Protein AF-A0AAN6PCW6-F1 (afdb_monomer_lite)

Radius of gyration: 28.59 Å; chains: 1; bounding box: 106×55×76 Å

Foldseek 3Di:
DDDDDDDDDDDDDDDDDDDPDDDDDDPPVPCPVVVLVVLLVLLVCLLVPVPPDDPVSVCVLLVADDPVLLQVCCCVQVVHDGLVVLLVCLLPPLLPDDLSSLCSLSSHCLSVLVVVCCVVPVPDDDPPVSSVVSVVVVVVVNVVSVPRPSSVSSNVSNLVVDDPSSNSSNVSSVVNNVVVVVVVVVVVCVVCVPPPPDDD

Sequence (200 aa):
TLNPRHLPSLTTRRRRSVAPSPISPTMTSTTNNNDATDMEALYRRAVADASSLTQAEINLIFDWVSPEEDKYICRTKANGKTRAELIAIAATNPEQLTSVECLLVLRSTAFLIELRREAQNPNQPPDMMELIDGAQHFVRSVLTKRKIPLYSEAYQAIWNAFDDQERLAIIAVQDRLSQIRDEEWAEGNRKYPRRMQQPE

Structure (mmCIF, N/CA/C/O backbone):
data_AF-A0AAN6PCW6-F1
#
_entry.id   AF-A0AAN6PCW6-F1
#
loop_
_atom_site.group_PDB
_atom_site.id
_atom_site.type_symbol
_atom_site.label_atom_id
_atom_site.label_alt_id
_atom_site.label_comp_id
_atom_site.label_asym_id
_atom_site.label_entity_id
_atom_site.label_seq_id
_atom_site.pdbx_PDB_ins_code
_atom_site.Cartn_x
_atom_site.Cartn_y
_atom_site.Cartn_z
_atom_site.occupancy
_atom_site.B_iso_or_equiv
_atom_site.auth_seq_id
_atom_site.auth_comp_id
_atom_site.auth_asym_id
_atom_site.auth_atom_id
_atom_site.pdbx_PDB_model_num
ATOM 1 N N . THR A 1 1 ? 88.746 0.550 54.000 1.00 37.59 1 THR A N 1
ATOM 2 C CA . THR A 1 1 ? 89.119 1.334 52.802 1.00 37.59 1 THR A CA 1
ATOM 3 C C . THR A 1 1 ? 87.891 1.448 51.909 1.00 37.59 1 THR A C 1
ATOM 5 O O . THR A 1 1 ? 87.306 0.413 51.641 1.00 37.59 1 THR A O 1
ATOM 8 N N . LEU A 1 2 ? 87.466 2.695 51.619 1.00 34.75 2 LEU A N 1
ATOM 9 C CA . LEU A 1 2 ? 86.581 3.252 50.550 1.00 34.75 2 LEU A CA 1
ATOM 10 C C . LEU A 1 2 ? 85.783 2.263 49.654 1.00 34.75 2 LEU A C 1
ATOM 12 O O . LEU A 1 2 ? 86.362 1.297 49.191 1.00 34.75 2 LEU A O 1
ATOM 16 N N . ASN A 1 3 ? 84.528 2.452 49.216 1.00 35.91 3 ASN A N 1
ATOM 17 C CA . ASN A 1 3 ? 83.586 3.584 49.134 1.00 35.91 3 ASN A CA 1
ATOM 18 C C . ASN A 1 3 ? 82.159 3.020 48.782 1.00 35.91 3 ASN A C 1
ATOM 20 O O . ASN A 1 3 ? 82.063 1.857 48.391 1.00 35.91 3 ASN A O 1
ATOM 24 N N . PRO A 1 4 ? 81.066 3.810 48.888 1.00 51.16 4 PRO A N 1
ATOM 25 C CA . PRO A 1 4 ? 79.653 3.387 48.881 1.00 51.16 4 PRO A CA 1
ATOM 26 C C . PRO A 1 4 ? 78.861 3.689 47.578 1.00 51.16 4 PRO A C 1
ATOM 28 O O . PRO A 1 4 ? 79.381 4.307 46.657 1.00 51.16 4 PRO A O 1
ATOM 31 N N . ARG A 1 5 ? 77.545 3.383 47.632 1.00 39.34 5 ARG A N 1
ATOM 32 C CA . ARG A 1 5 ? 76.389 3.884 46.832 1.00 39.34 5 ARG A CA 1
ATOM 33 C C . ARG A 1 5 ? 76.139 3.261 45.447 1.00 39.34 5 ARG A C 1
ATOM 35 O O . ARG A 1 5 ? 76.859 3.535 44.502 1.00 39.34 5 ARG A O 1
ATOM 42 N N . HIS A 1 6 ? 75.000 2.579 45.285 1.00 40.28 6 HIS A N 1
ATOM 43 C CA . HIS A 1 6 ? 73.749 3.187 44.787 1.00 40.28 6 HIS A CA 1
ATOM 44 C C . HIS A 1 6 ? 72.629 2.135 44.633 1.00 40.28 6 HIS A C 1
ATOM 46 O O . HIS A 1 6 ? 72.793 1.133 43.947 1.00 40.28 6 HIS A O 1
ATOM 52 N N . LEU A 1 7 ? 71.473 2.401 45.253 1.00 44.00 7 LEU A N 1
ATOM 53 C CA . LEU A 1 7 ? 70.166 1.851 44.859 1.00 44.00 7 LEU A CA 1
ATOM 54 C C . LEU A 1 7 ? 69.663 2.583 43.601 1.00 44.00 7 LEU A C 1
ATOM 56 O O . LEU A 1 7 ? 69.970 3.768 43.430 1.00 44.00 7 LEU A O 1
ATOM 60 N N . PRO A 1 8 ? 68.856 1.909 42.765 1.00 45.00 8 PRO A N 1
ATOM 61 C CA . PRO A 1 8 ? 67.445 2.300 42.641 1.00 45.00 8 PRO A CA 1
ATOM 62 C C . PRO A 1 8 ? 66.509 1.069 42.649 1.00 45.00 8 PRO A C 1
ATOM 64 O O . PRO A 1 8 ? 66.818 0.029 42.083 1.00 45.00 8 PRO A O 1
ATOM 67 N N . SER A 1 9 ? 65.454 1.052 43.464 1.00 38.22 9 SER A N 1
ATOM 68 C CA . SER A 1 9 ? 64.110 1.621 43.225 1.00 38.22 9 SER A CA 1
ATOM 69 C C . SER A 1 9 ? 63.204 0.750 42.343 1.00 38.22 9 SER A C 1
ATOM 71 O O . SER A 1 9 ? 63.372 0.636 41.135 1.00 38.22 9 SER A O 1
ATOM 73 N N . LEU A 1 10 ? 62.206 0.185 43.027 1.00 39.81 10 LEU A N 1
ATOM 74 C CA . LEU A 1 10 ? 60.989 -0.498 42.587 1.00 39.81 10 LEU A CA 1
ATOM 75 C C . LEU A 1 10 ? 60.445 -0.098 41.204 1.00 39.81 10 LEU A C 1
ATOM 77 O O . LEU A 1 10 ? 60.198 1.073 40.922 1.00 39.81 10 LEU A O 1
ATOM 81 N N . THR A 1 11 ? 60.059 -1.099 40.408 1.00 40.66 11 THR A N 1
ATOM 82 C CA . THR A 1 11 ? 58.944 -0.939 39.464 1.00 40.66 11 THR A CA 1
ATOM 83 C C . THR A 1 11 ? 58.090 -2.204 39.420 1.00 40.66 11 THR A C 1
ATOM 85 O O . THR A 1 11 ? 58.421 -3.215 38.805 1.00 40.66 11 THR A O 1
ATOM 88 N N . THR A 1 12 ? 56.954 -2.124 40.106 1.00 45.53 12 THR A N 1
ATOM 89 C CA . THR A 1 12 ? 55.858 -3.092 40.118 1.00 45.53 12 THR A CA 1
ATOM 90 C C . THR A 1 12 ? 55.247 -3.210 38.720 1.00 45.53 12 THR A C 1
ATOM 92 O O . THR A 1 12 ? 54.452 -2.365 38.307 1.00 45.53 12 THR A O 1
ATOM 95 N N . ARG A 1 13 ? 55.577 -4.267 37.966 1.00 41.53 13 ARG A N 1
ATOM 96 C CA . ARG A 1 13 ? 54.923 -4.548 36.678 1.00 41.53 13 ARG A CA 1
ATOM 97 C C . ARG A 1 13 ? 53.647 -5.361 36.893 1.00 41.53 13 ARG A C 1
ATOM 99 O O . ARG A 1 13 ? 53.629 -6.585 36.837 1.00 41.53 13 ARG A O 1
ATOM 106 N N . ARG A 1 14 ? 52.565 -4.618 37.112 1.00 44.22 14 ARG A N 1
ATOM 107 C CA . ARG A 1 14 ? 51.161 -5.046 37.097 1.00 44.22 14 ARG A CA 1
ATOM 108 C C . ARG A 1 14 ? 50.838 -5.706 35.741 1.00 44.22 14 ARG A C 1
ATOM 110 O O . ARG A 1 14 ? 50.589 -5.006 34.761 1.00 44.22 14 ARG A O 1
ATOM 117 N N . ARG A 1 15 ? 50.868 -7.042 35.642 1.00 47.31 15 ARG A N 1
ATOM 118 C CA . ARG A 1 15 ? 50.281 -7.757 34.493 1.00 47.31 15 ARG A CA 1
ATOM 119 C C . ARG A 1 15 ? 48.773 -7.843 34.715 1.00 47.31 15 ARG A C 1
ATOM 121 O O . ARG A 1 15 ? 48.309 -8.470 35.658 1.00 47.31 15 ARG A O 1
ATOM 128 N N . ARG A 1 16 ? 48.047 -7.110 33.869 1.00 45.38 16 ARG A N 1
ATOM 129 C CA . ARG A 1 16 ? 46.587 -7.010 33.827 1.00 45.38 16 ARG A CA 1
ATOM 130 C C . ARG A 1 16 ? 45.985 -8.397 33.614 1.00 45.38 16 ARG A C 1
ATOM 132 O O . ARG A 1 16 ? 46.290 -9.051 32.620 1.00 45.38 16 ARG A O 1
ATOM 139 N N . SER A 1 17 ? 45.121 -8.799 34.536 1.00 43.75 17 SER A N 1
ATOM 140 C CA . SER A 1 17 ? 44.057 -9.756 34.276 1.00 43.75 17 SER A CA 1
ATOM 141 C C . SER A 1 17 ? 43.200 -9.210 33.133 1.00 43.75 17 SER A C 1
ATOM 143 O O . SER A 1 17 ? 42.681 -8.095 33.201 1.00 43.75 17 SER A O 1
ATOM 145 N N . VAL A 1 18 ? 43.112 -9.971 32.048 1.00 44.81 18 VAL A N 1
ATOM 146 C CA . VAL A 1 18 ? 42.167 -9.714 30.963 1.00 44.81 18 VAL A CA 1
ATOM 147 C C . VAL A 1 18 ? 40.806 -10.157 31.486 1.00 44.81 18 VAL A C 1
ATOM 149 O O . VAL A 1 18 ? 40.528 -11.350 31.567 1.00 44.81 18 VAL A O 1
ATOM 152 N N . ALA A 1 19 ? 39.998 -9.199 31.931 1.00 43.00 19 ALA A N 1
ATOM 153 C CA . ALA A 1 19 ? 38.578 -9.435 32.136 1.00 43.00 19 ALA A CA 1
ATOM 154 C C . ALA A 1 19 ? 37.921 -9.617 30.754 1.00 43.00 19 ALA A C 1
ATOM 156 O O . ALA A 1 19 ? 38.250 -8.854 29.840 1.00 43.00 19 ALA A O 1
ATOM 157 N N . PRO A 1 20 ? 37.028 -10.601 30.569 1.00 42.38 20 PRO A N 1
ATOM 158 C CA . PRO A 1 20 ? 36.239 -10.694 29.351 1.00 42.38 20 PRO A CA 1
ATOM 159 C C . PRO A 1 20 ? 35.337 -9.460 29.249 1.00 42.38 20 PRO A C 1
ATOM 161 O O . PRO A 1 20 ? 34.653 -9.093 30.206 1.00 42.38 20 PRO A O 1
ATOM 164 N N . SER A 1 21 ? 35.386 -8.798 28.094 1.00 42.47 21 SER A N 1
ATOM 165 C CA . SER A 1 21 ? 34.524 -7.666 27.764 1.00 42.47 21 SER A CA 1
ATOM 166 C C . SER A 1 21 ? 33.048 -8.037 27.960 1.00 42.47 21 SER A C 1
ATOM 168 O O . SER A 1 21 ? 32.663 -9.166 27.643 1.00 42.47 21 SER A O 1
ATOM 170 N N . PRO A 1 22 ? 32.207 -7.111 28.452 1.00 41.62 22 PRO A N 1
ATOM 171 C CA . PRO A 1 22 ? 30.779 -7.349 28.552 1.00 41.62 22 PRO A CA 1
ATOM 172 C C . PRO A 1 22 ? 30.210 -7.540 27.147 1.00 41.62 22 PRO A C 1
ATOM 174 O O . PRO A 1 22 ? 30.412 -6.712 26.259 1.00 41.62 22 PRO A O 1
ATOM 177 N N . ILE A 1 23 ? 29.516 -8.660 26.965 1.00 44.62 23 ILE A N 1
ATOM 178 C CA . ILE A 1 23 ? 28.677 -8.940 25.806 1.00 44.62 23 ILE A CA 1
ATOM 179 C C . ILE A 1 23 ? 27.699 -7.768 25.693 1.00 44.62 23 ILE A C 1
ATOM 181 O O . ILE A 1 23 ? 26.896 -7.536 26.599 1.00 44.62 23 ILE A O 1
ATOM 185 N N . SER A 1 24 ? 27.816 -6.992 24.616 1.00 36.75 24 SER A N 1
ATOM 186 C CA . SER A 1 24 ? 26.827 -5.979 24.258 1.00 36.75 24 SER A CA 1
ATOM 187 C C . SER A 1 24 ? 25.452 -6.648 24.221 1.00 36.75 24 SER A C 1
ATOM 189 O O . SER A 1 24 ? 25.337 -7.726 23.633 1.00 36.75 24 SER A O 1
ATOM 191 N N . PRO A 1 25 ? 24.416 -6.072 24.850 1.00 39.50 25 PRO A N 1
ATOM 192 C CA . PRO A 1 25 ? 23.101 -6.681 24.831 1.00 39.50 25 PRO A CA 1
ATOM 193 C C . PRO A 1 25 ? 22.611 -6.718 23.386 1.00 39.50 25 PRO A C 1
ATOM 195 O O . PRO A 1 25 ? 22.360 -5.682 22.770 1.00 39.50 25 PRO A O 1
ATOM 198 N N . THR A 1 26 ? 22.488 -7.929 22.849 1.00 36.66 26 THR A N 1
ATOM 199 C CA . THR A 1 26 ? 21.671 -8.217 21.680 1.00 36.66 26 THR A CA 1
ATOM 200 C C . THR A 1 26 ? 20.302 -7.609 21.948 1.00 36.66 26 THR A C 1
ATOM 202 O O . THR A 1 26 ? 19.605 -8.040 22.866 1.00 36.66 26 THR A O 1
ATOM 205 N N . MET A 1 27 ? 19.930 -6.585 21.180 1.00 33.34 27 MET A N 1
ATOM 206 C CA . MET A 1 27 ? 18.569 -6.065 21.151 1.00 33.34 27 MET A CA 1
ATOM 207 C C . MET A 1 27 ? 17.674 -7.140 20.536 1.00 33.34 27 MET A C 1
ATOM 209 O O . MET A 1 27 ? 17.318 -7.102 19.362 1.00 33.34 27 MET A O 1
ATOM 213 N N . THR A 1 28 ? 17.324 -8.146 21.332 1.00 34.19 28 THR A N 1
ATOM 214 C CA . THR A 1 28 ? 16.127 -8.932 21.095 1.00 34.19 28 THR A CA 1
ATOM 215 C C . THR A 1 28 ? 14.978 -7.944 21.199 1.00 34.19 28 THR A C 1
ATOM 217 O O . THR A 1 28 ? 14.616 -7.537 22.305 1.00 34.19 28 THR A O 1
ATOM 220 N N . SER A 1 29 ? 14.464 -7.506 20.045 1.00 39.12 29 SER A N 1
ATOM 221 C CA . SER A 1 29 ? 13.180 -6.817 19.933 1.00 39.12 29 SER A CA 1
ATOM 222 C C . SER A 1 29 ? 12.126 -7.754 20.514 1.00 39.12 29 SER A C 1
ATOM 224 O O . SER A 1 29 ? 11.573 -8.630 19.853 1.00 39.12 29 SER A O 1
ATOM 226 N N . THR A 1 30 ? 11.970 -7.645 21.826 1.00 37.91 30 THR A N 1
ATOM 227 C CA . THR A 1 30 ? 10.906 -8.267 22.584 1.00 37.91 30 THR A CA 1
ATOM 228 C C . THR A 1 30 ? 9.740 -7.358 22.281 1.00 37.91 30 THR A C 1
ATOM 230 O O . THR A 1 30 ? 9.696 -6.241 22.786 1.00 37.91 30 THR A O 1
ATOM 233 N N . THR A 1 31 ? 8.875 -7.765 21.355 1.00 45.44 31 THR A N 1
ATOM 234 C CA . THR A 1 31 ? 7.568 -7.127 21.199 1.00 45.44 31 THR A CA 1
ATOM 235 C C . THR A 1 31 ? 6.939 -7.159 22.586 1.00 45.44 31 THR A C 1
ATOM 237 O O . THR A 1 31 ? 6.657 -8.241 23.104 1.00 45.44 31 THR A O 1
ATOM 240 N N . ASN A 1 32 ? 6.868 -6.009 23.256 1.00 52.91 32 ASN A N 1
ATOM 241 C CA . ASN A 1 32 ? 6.382 -5.964 24.625 1.00 52.91 32 ASN A CA 1
ATOM 242 C C . ASN A 1 32 ? 4.907 -6.374 24.592 1.00 52.91 32 ASN A C 1
ATOM 244 O O . ASN A 1 32 ? 4.177 -5.998 23.679 1.00 52.91 32 ASN A O 1
ATOM 248 N N . ASN A 1 33 ? 4.437 -7.116 25.596 1.00 57.00 33 ASN A N 1
ATOM 249 C CA . ASN A 1 33 ? 3.014 -7.476 25.702 1.00 57.00 33 ASN A CA 1
ATOM 250 C C . ASN A 1 33 ? 2.091 -6.237 25.678 1.00 57.00 33 ASN A C 1
ATOM 252 O O . ASN A 1 33 ? 0.930 -6.334 25.281 1.00 57.00 33 ASN A O 1
ATOM 256 N N . ASN A 1 34 ? 2.625 -5.069 26.046 1.00 60.88 34 ASN A N 1
ATOM 257 C CA . ASN A 1 34 ? 1.945 -3.781 25.942 1.00 60.88 34 ASN A CA 1
ATOM 258 C C . ASN A 1 34 ? 1.680 -3.386 24.479 1.00 60.88 34 ASN A C 1
ATOM 260 O O . ASN A 1 34 ? 0.558 -3.014 24.164 1.00 60.88 34 ASN A O 1
ATOM 264 N N . ASP A 1 35 ? 2.638 -3.586 23.566 1.00 67.25 35 ASP A N 1
ATOM 265 C CA . ASP A 1 35 ? 2.483 -3.241 22.143 1.00 67.25 35 ASP A CA 1
ATOM 266 C C . ASP A 1 35 ? 1.389 -4.091 21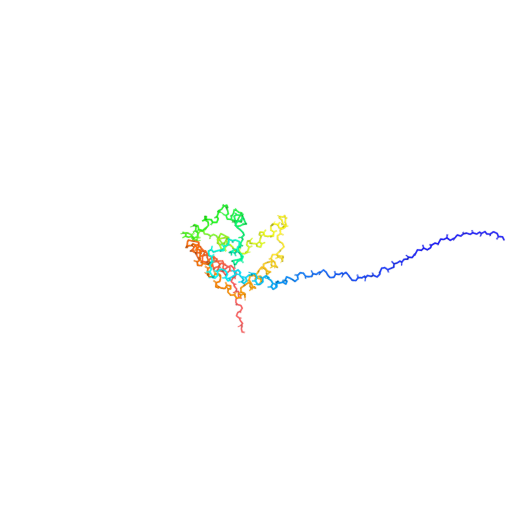.474 1.00 67.25 35 ASP A C 1
ATOM 268 O O . ASP A 1 35 ? 0.632 -3.612 20.631 1.00 67.25 35 ASP A O 1
ATOM 272 N N . ALA A 1 36 ? 1.278 -5.367 21.864 1.00 70.56 36 ALA A N 1
ATOM 273 C CA . ALA A 1 36 ? 0.219 -6.251 21.379 1.00 70.56 36 ALA A CA 1
ATOM 274 C C . ALA A 1 36 ? -1.164 -5.827 21.903 1.00 70.56 36 ALA A C 1
ATOM 276 O O . ALA A 1 36 ? -2.139 -5.861 21.154 1.00 70.56 36 ALA A O 1
ATOM 277 N N . THR A 1 37 ? -1.231 -5.383 23.162 1.00 76.19 37 THR A N 1
ATOM 278 C CA . THR A 1 37 ? -2.469 -4.908 23.800 1.00 76.19 37 THR A CA 1
ATOM 279 C C . THR A 1 37 ? -2.942 -3.586 23.183 1.00 76.19 37 THR A C 1
ATOM 281 O O . THR A 1 37 ? -4.131 -3.428 22.902 1.00 76.19 37 THR A O 1
ATOM 284 N N . ASP A 1 38 ? -2.016 -2.668 22.898 1.00 85.06 38 ASP A N 1
ATOM 285 C CA . ASP A 1 38 ? -2.312 -1.381 22.259 1.00 85.06 38 ASP A CA 1
ATOM 286 C C . ASP A 1 38 ? -2.802 -1.568 20.814 1.00 85.06 38 ASP A C 1
ATOM 288 O O . ASP A 1 38 ? -3.789 -0.953 20.400 1.00 85.06 38 ASP A O 1
ATOM 292 N N . MET A 1 39 ? -2.179 -2.481 20.057 1.00 89.50 39 MET A N 1
ATOM 293 C CA . MET A 1 39 ? -2.641 -2.829 18.710 1.00 89.50 39 MET A CA 1
ATOM 294 C C . MET A 1 39 ? -4.009 -3.520 18.722 1.00 89.50 39 MET A C 1
ATOM 296 O O . MET A 1 39 ? -4.839 -3.234 17.863 1.00 89.50 39 MET A O 1
ATOM 300 N N . GLU A 1 40 ? -4.289 -4.388 19.696 1.00 90.44 40 GLU A N 1
ATOM 301 C CA . GLU A 1 40 ? -5.602 -5.028 19.815 1.00 90.44 40 GLU A CA 1
ATOM 302 C C . GLU A 1 40 ? -6.711 -4.007 20.124 1.00 90.44 40 GLU A C 1
ATOM 304 O O . GLU A 1 40 ? -7.795 -4.064 19.537 1.00 90.44 40 GLU A O 1
ATOM 309 N N . ALA A 1 41 ? -6.441 -3.027 20.992 1.00 92.19 41 ALA A N 1
ATOM 310 C CA . ALA A 1 41 ? -7.369 -1.929 21.257 1.00 92.19 41 ALA A CA 1
ATOM 311 C C . ALA A 1 41 ? -7.635 -1.088 19.998 1.00 92.19 41 ALA A C 1
ATOM 313 O O . ALA A 1 41 ? -8.785 -0.737 19.712 1.00 92.19 41 ALA A O 1
ATOM 314 N N . LEU A 1 42 ? -6.587 -0.813 19.216 1.00 93.62 42 LEU A N 1
ATOM 315 C CA . LEU A 1 42 ? -6.704 -0.133 17.932 1.00 93.62 42 LEU A CA 1
ATOM 316 C C . LEU A 1 42 ? -7.558 -0.938 16.934 1.00 93.62 42 LEU A C 1
ATOM 318 O O . LEU A 1 42 ? -8.460 -0.376 16.313 1.00 93.62 42 LEU A O 1
ATOM 322 N N . TYR A 1 43 ? -7.349 -2.252 16.821 1.00 95.25 43 TYR A N 1
ATOM 323 C CA . TYR A 1 43 ? -8.155 -3.105 15.941 1.00 95.25 43 TYR A CA 1
ATOM 324 C C . TYR A 1 43 ? -9.625 -3.160 16.360 1.00 95.25 43 TYR A C 1
ATOM 326 O O . TYR A 1 43 ? -10.505 -3.058 15.510 1.00 95.25 43 TYR A O 1
ATOM 334 N N . ARG A 1 44 ? -9.923 -3.239 17.662 1.00 95.19 44 ARG A N 1
ATOM 335 C CA . ARG A 1 44 ? -11.313 -3.178 18.151 1.00 95.19 44 ARG A CA 1
ATOM 336 C C . ARG A 1 44 ? -11.995 -1.865 17.772 1.00 95.19 44 ARG A C 1
ATOM 338 O O . ARG A 1 44 ? -13.151 -1.891 17.358 1.00 95.19 44 ARG A O 1
ATOM 345 N N . ARG A 1 45 ? -11.288 -0.733 17.875 1.00 95.69 45 ARG A N 1
ATOM 346 C CA . ARG A 1 45 ? -11.798 0.572 17.418 1.00 95.69 45 ARG A CA 1
ATOM 347 C C . ARG A 1 45 ? -12.052 0.583 15.914 1.00 95.69 45 ARG A C 1
ATOM 349 O O . ARG A 1 45 ? -13.122 1.012 15.506 1.00 95.69 45 ARG A O 1
ATOM 356 N N . ALA A 1 46 ? -11.119 0.059 15.120 1.00 95.25 46 ALA A N 1
ATOM 357 C CA . ALA A 1 46 ? -11.270 -0.048 13.670 1.00 95.25 46 ALA A CA 1
ATOM 358 C C . ALA A 1 46 ? -12.515 -0.854 13.265 1.00 95.25 46 ALA A C 1
ATOM 360 O O . ALA A 1 46 ? -13.248 -0.448 12.370 1.00 95.25 46 ALA A O 1
ATOM 361 N N . VAL A 1 47 ? -12.764 -1.980 13.943 1.00 96.06 47 VAL A N 1
ATOM 362 C CA . 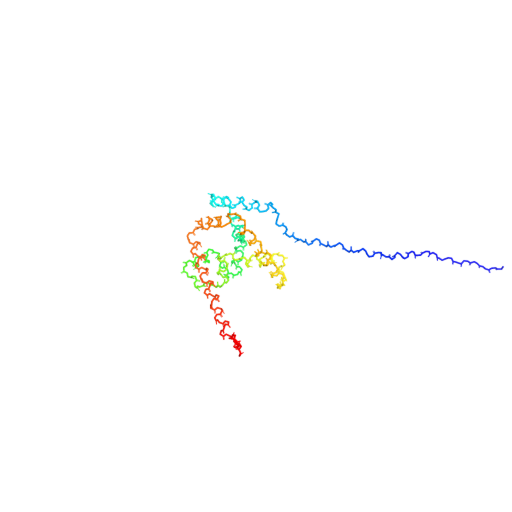VAL A 1 47 ? -13.942 -2.831 13.708 1.00 96.06 47 VAL A CA 1
ATOM 363 C C . VAL A 1 47 ? -15.237 -2.129 14.116 1.00 96.06 47 VAL A C 1
ATOM 365 O O . VAL A 1 47 ? -16.243 -2.264 13.426 1.00 96.06 47 VAL A O 1
ATOM 368 N N . ALA A 1 48 ? -15.227 -1.401 15.235 1.00 95.56 48 ALA A N 1
ATOM 369 C CA . ALA A 1 48 ? -16.408 -0.702 15.727 1.00 95.56 48 ALA A CA 1
ATOM 370 C C . ALA A 1 48 ? -16.781 0.506 14.853 1.00 95.56 48 ALA A C 1
ATOM 372 O O . ALA A 1 48 ? -17.953 0.689 14.535 1.00 95.56 48 ALA A O 1
ATOM 373 N N . ASP A 1 49 ? -15.793 1.321 14.482 1.00 94.50 49 ASP A N 1
ATOM 374 C CA . ASP A 1 49 ? -15.963 2.492 13.627 1.00 94.50 49 ASP A CA 1
ATOM 375 C C . ASP A 1 49 ? -14.623 2.890 12.990 1.00 94.50 49 ASP A C 1
ATOM 377 O O . ASP A 1 49 ? -13.817 3.622 13.575 1.00 94.50 49 ASP A O 1
ATOM 381 N N . ALA A 1 50 ? -14.393 2.435 11.758 1.00 93.06 50 ALA A N 1
ATOM 382 C CA . ALA A 1 50 ? -13.195 2.769 10.992 1.00 93.06 50 ALA A CA 1
ATOM 383 C C . ALA A 1 50 ? -13.066 4.277 10.696 1.00 93.06 50 ALA A C 1
ATOM 385 O O . ALA A 1 50 ? -11.946 4.769 10.568 1.00 93.06 50 ALA A O 1
ATOM 386 N N . SER A 1 51 ? -14.177 5.024 10.630 1.00 91.06 51 SER A N 1
ATOM 387 C CA . SER A 1 51 ? -14.156 6.471 10.360 1.00 91.06 51 SER A CA 1
ATOM 388 C C . SER A 1 51 ? -13.640 7.292 11.546 1.00 91.06 51 SER A C 1
ATOM 390 O O . SER A 1 51 ? -13.197 8.426 11.372 1.00 91.06 51 SER A O 1
ATOM 392 N N . SER A 1 52 ? -13.627 6.697 12.744 1.00 93.00 52 SER A N 1
ATOM 393 C CA . SER A 1 52 ? -13.068 7.305 13.955 1.00 93.00 52 SER A CA 1
ATOM 394 C C . SER A 1 52 ? -11.535 7.302 14.004 1.00 93.00 52 SER A C 1
ATOM 396 O O . SER A 1 52 ? -10.947 7.901 14.910 1.00 93.00 52 SER A O 1
ATOM 398 N N . LEU A 1 53 ? -10.875 6.591 13.085 1.00 93.50 53 LEU A N 1
ATOM 399 C CA . LEU A 1 53 ? -9.424 6.461 13.077 1.00 93.50 53 LEU A CA 1
ATOM 400 C C . LEU A 1 53 ? -8.752 7.664 12.423 1.00 93.50 53 LEU A C 1
ATOM 402 O O . LEU A 1 53 ? -9.179 8.189 11.397 1.00 93.50 53 LEU A O 1
ATOM 406 N N . THR A 1 54 ? -7.619 8.054 12.990 1.00 92.19 54 THR A N 1
ATOM 407 C CA . THR A 1 54 ? -6.706 9.007 12.364 1.00 92.19 54 THR A CA 1
ATOM 408 C C . THR A 1 54 ? -5.927 8.347 11.221 1.00 92.19 54 THR A C 1
ATOM 410 O O . THR A 1 54 ? -5.723 7.132 11.194 1.00 92.19 54 THR A O 1
ATOM 413 N N . GLN A 1 55 ? -5.390 9.151 10.298 1.00 87.69 55 GLN A N 1
ATOM 414 C CA . GLN A 1 55 ? -4.540 8.627 9.221 1.00 87.69 55 GLN A CA 1
ATOM 415 C C . GLN A 1 55 ? -3.300 7.891 9.757 1.00 87.69 55 GLN A C 1
ATOM 417 O O . GLN A 1 55 ? -2.879 6.896 9.173 1.00 87.69 55 GLN A O 1
ATOM 422 N N . ALA A 1 56 ? -2.723 8.352 10.871 1.00 86.56 56 ALA A N 1
ATOM 423 C CA . ALA A 1 56 ? -1.573 7.703 11.498 1.00 86.56 56 ALA A CA 1
ATOM 424 C C . ALA A 1 56 ? -1.923 6.293 12.004 1.00 86.56 56 ALA A C 1
ATOM 426 O O . ALA A 1 56 ? -1.154 5.355 11.806 1.00 86.56 56 ALA A O 1
ATOM 427 N N . GLU A 1 57 ? -3.105 6.127 12.595 1.00 91.25 57 GLU A N 1
ATOM 428 C CA . GLU A 1 57 ? -3.622 4.829 13.033 1.00 91.25 57 GLU A CA 1
ATOM 429 C C . GLU A 1 57 ? -3.900 3.893 11.850 1.00 91.25 57 GLU A C 1
ATOM 431 O O . GLU A 1 57 ? -3.493 2.733 11.880 1.00 91.25 57 GLU A O 1
ATOM 436 N N . ILE A 1 58 ? -4.504 4.399 10.769 1.00 89.69 58 ILE A N 1
ATOM 437 C CA . ILE A 1 58 ? -4.694 3.633 9.525 1.00 89.69 58 ILE A CA 1
ATOM 438 C C . ILE A 1 58 ? -3.341 3.170 8.974 1.00 89.69 58 ILE A C 1
ATOM 440 O O . ILE A 1 58 ? -3.168 1.996 8.644 1.00 89.69 58 ILE A O 1
ATOM 444 N N . ASN A 1 59 ? -2.354 4.065 8.935 1.00 86.12 59 ASN A N 1
ATOM 445 C CA . ASN A 1 59 ? -1.016 3.737 8.462 1.00 86.12 59 ASN A CA 1
ATOM 446 C C . ASN A 1 59 ? -0.345 2.658 9.323 1.00 86.12 59 ASN A C 1
ATOM 448 O O . ASN A 1 59 ? 0.345 1.799 8.783 1.00 86.12 59 ASN A O 1
ATOM 452 N N . LEU A 1 60 ? -0.577 2.641 10.638 1.00 86.12 60 LEU A N 1
ATOM 453 C CA . LEU A 1 60 ? -0.061 1.591 11.522 1.00 86.12 60 LEU A CA 1
ATOM 454 C C . LEU A 1 60 ? -0.663 0.209 11.231 1.00 86.12 60 LEU A C 1
ATOM 456 O O . LEU A 1 60 ? 0.044 -0.792 11.379 1.00 86.12 60 LEU A O 1
ATOM 460 N N . ILE A 1 61 ? -1.938 0.153 10.833 1.00 87.50 61 ILE A N 1
ATOM 461 C CA . ILE A 1 61 ? -2.661 -1.092 10.524 1.00 87.50 61 ILE A CA 1
ATOM 462 C C . ILE A 1 61 ? -2.273 -1.632 9.140 1.00 87.50 61 ILE A C 1
ATOM 464 O O . ILE A 1 61 ? -2.096 -2.840 8.977 1.00 87.50 61 ILE A O 1
ATOM 468 N N . PHE A 1 62 ? -2.117 -0.742 8.156 1.00 84.38 62 PHE A N 1
ATOM 469 C CA . PHE A 1 62 ? -1.725 -1.090 6.784 1.00 84.38 62 PHE A CA 1
ATOM 470 C C . PHE A 1 62 ? -0.208 -1.157 6.568 1.00 84.38 62 PHE A C 1
ATOM 472 O O . PHE A 1 62 ? 0.238 -1.513 5.478 1.00 84.38 62 PHE A O 1
ATOM 479 N N . ASP A 1 63 ? 0.577 -0.815 7.591 1.00 80.19 63 ASP A N 1
ATOM 480 C CA . ASP A 1 63 ? 2.026 -0.639 7.510 1.00 80.19 63 ASP A CA 1
ATOM 481 C C . ASP A 1 63 ? 2.445 0.352 6.404 1.00 80.19 63 ASP A C 1
ATOM 483 O O . ASP A 1 63 ? 3.403 0.128 5.665 1.00 80.19 63 ASP A O 1
ATOM 487 N N . TRP A 1 64 ? 1.709 1.459 6.287 1.00 82.56 64 TRP A N 1
ATOM 488 C CA . TRP A 1 64 ? 1.959 2.527 5.320 1.00 82.56 64 TRP A CA 1
ATOM 489 C C . TRP A 1 64 ? 2.904 3.610 5.859 1.00 82.56 64 TRP A C 1
ATOM 491 O O . TRP A 1 64 ? 2.985 3.860 7.062 1.00 82.56 64 TRP A O 1
ATOM 501 N N . VAL A 1 65 ? 3.590 4.287 4.934 1.00 77.19 65 VAL A N 1
ATOM 502 C CA . VAL A 1 65 ? 4.348 5.534 5.166 1.00 77.19 65 VAL A CA 1
ATOM 503 C C . VAL A 1 65 ? 3.471 6.659 5.704 1.00 77.19 65 VAL A C 1
ATOM 505 O O . VAL A 1 65 ? 2.266 6.701 5.434 1.00 77.19 65 VAL A O 1
ATOM 508 N N . SER A 1 66 ? 4.075 7.611 6.423 1.00 78.69 66 SER A N 1
ATOM 509 C CA . SER A 1 66 ? 3.386 8.867 6.737 1.00 78.69 66 SER A CA 1
ATOM 510 C C . SER A 1 66 ? 3.050 9.642 5.450 1.00 78.69 66 SER A C 1
ATOM 512 O O . SER A 1 66 ? 3.725 9.466 4.434 1.00 78.69 66 SER A O 1
ATOM 514 N N . PRO A 1 67 ? 2.029 10.517 5.446 1.00 79.12 67 PRO A N 1
ATOM 515 C CA . PRO A 1 67 ? 1.714 11.341 4.276 1.00 79.12 67 PRO A CA 1
ATOM 516 C C . PRO A 1 67 ? 2.887 12.219 3.804 1.00 79.12 67 PRO A C 1
ATOM 518 O O . PRO A 1 67 ? 3.041 12.471 2.608 1.00 79.12 67 PRO A O 1
ATOM 521 N N . GLU A 1 68 ? 3.723 12.692 4.728 1.00 78.12 68 GLU A N 1
ATOM 522 C CA . GLU A 1 68 ? 4.908 13.497 4.428 1.00 78.12 68 GLU A CA 1
ATOM 523 C C . GLU A 1 68 ? 5.973 12.672 3.697 1.00 78.12 68 GLU A C 1
ATOM 525 O O . GLU A 1 68 ? 6.521 13.124 2.687 1.00 78.12 68 GLU A O 1
ATOM 530 N N . GLU A 1 69 ? 6.225 11.454 4.182 1.00 78.12 69 GLU A N 1
ATOM 531 C CA . GLU A 1 69 ? 7.124 10.482 3.557 1.00 78.12 69 GLU A CA 1
ATOM 532 C C . GLU A 1 69 ? 6.592 10.052 2.186 1.00 78.12 69 GLU A C 1
ATOM 534 O O . GLU A 1 69 ? 7.322 10.106 1.200 1.00 78.12 69 GLU A O 1
ATOM 539 N N . ASP A 1 70 ? 5.305 9.716 2.093 1.00 78.81 70 ASP A N 1
ATOM 540 C CA . ASP A 1 70 ? 4.620 9.336 0.853 1.00 78.81 70 ASP A CA 1
ATOM 541 C C . ASP A 1 70 ? 4.769 10.409 -0.234 1.00 78.81 70 ASP A C 1
ATOM 543 O O . ASP A 1 70 ? 5.154 10.130 -1.373 1.00 78.81 70 ASP A O 1
ATOM 547 N N . LYS A 1 71 ? 4.545 11.676 0.137 1.00 80.56 71 LYS A N 1
ATOM 548 C CA . LYS A 1 71 ? 4.711 12.825 -0.759 1.00 80.56 71 LYS A CA 1
ATOM 549 C C . LYS A 1 71 ? 6.157 12.990 -1.215 1.00 80.56 71 LYS A C 1
ATOM 551 O O . LYS A 1 71 ? 6.388 13.335 -2.377 1.00 80.56 71 LYS A O 1
ATOM 556 N N . TYR A 1 72 ? 7.116 12.793 -0.315 1.00 81.12 72 TYR A N 1
ATOM 557 C CA . TYR A 1 72 ? 8.532 12.855 -0.653 1.00 81.12 72 TYR A CA 1
ATOM 558 C C . TYR A 1 72 ? 8.914 11.736 -1.633 1.00 81.12 72 TYR A C 1
ATOM 560 O O . TYR A 1 72 ? 9.478 12.039 -2.684 1.00 81.12 72 TYR A O 1
ATOM 568 N N . ILE A 1 73 ? 8.525 10.485 -1.363 1.00 80.81 73 ILE A N 1
ATOM 569 C CA . ILE A 1 73 ? 8.835 9.339 -2.234 1.00 80.81 73 ILE A CA 1
ATOM 570 C C . ILE A 1 73 ? 8.194 9.508 -3.605 1.00 80.81 73 ILE A C 1
ATOM 572 O O . ILE A 1 73 ? 8.859 9.302 -4.615 1.00 80.81 73 ILE A O 1
ATOM 576 N N . CYS A 1 74 ? 6.920 9.900 -3.675 1.00 83.12 74 CYS A N 1
ATOM 577 C CA . CYS A 1 74 ? 6.259 10.098 -4.964 1.00 83.12 74 CYS A CA 1
ATOM 578 C C . CYS A 1 74 ? 7.023 11.124 -5.816 1.00 83.12 74 CYS A C 1
ATOM 580 O O . CYS A 1 74 ? 7.314 10.878 -6.985 1.00 83.12 74 CYS A O 1
ATOM 582 N N . ARG A 1 75 ? 7.476 12.230 -5.213 1.00 82.44 75 ARG A N 1
ATOM 583 C CA . ARG A 1 75 ? 8.284 13.228 -5.928 1.00 82.44 75 ARG A CA 1
ATOM 584 C C . ARG A 1 75 ? 9.619 12.677 -6.422 1.00 82.44 75 ARG A C 1
ATOM 586 O O . ARG A 1 75 ? 10.011 13.001 -7.540 1.00 82.44 75 ARG A O 1
ATOM 593 N N . THR A 1 76 ? 10.316 11.883 -5.613 1.00 81.62 76 THR A N 1
ATOM 594 C CA . THR A 1 76 ? 11.665 11.399 -5.945 1.00 81.62 76 THR A CA 1
ATOM 595 C C . THR A 1 76 ? 11.659 10.177 -6.860 1.00 81.62 76 THR A C 1
ATOM 597 O O . THR A 1 76 ? 12.528 10.065 -7.720 1.00 81.62 76 THR A O 1
ATOM 600 N N . LYS A 1 77 ? 10.688 9.272 -6.705 1.00 84.00 77 LYS A N 1
ATOM 601 C CA . LYS A 1 77 ? 10.640 7.973 -7.393 1.00 84.00 77 LYS A CA 1
ATOM 602 C C . LYS A 1 77 ? 9.622 7.909 -8.538 1.00 84.00 77 LYS A C 1
ATOM 604 O O . LYS A 1 77 ? 9.791 7.075 -9.420 1.00 84.00 77 LYS A O 1
ATOM 609 N N . ALA A 1 78 ? 8.607 8.779 -8.578 1.00 85.56 78 ALA A N 1
ATOM 610 C CA . ALA A 1 78 ? 7.581 8.793 -9.634 1.00 85.56 78 ALA A CA 1
ATOM 611 C C . ALA A 1 78 ? 7.764 9.927 -10.658 1.00 85.56 78 ALA A C 1
ATOM 613 O O . ALA A 1 78 ? 6.783 10.472 -11.167 1.00 85.56 78 ALA A O 1
ATOM 614 N N . ASN A 1 79 ? 9.006 10.328 -10.951 1.00 85.50 79 ASN A N 1
ATOM 615 C CA . ASN A 1 79 ? 9.309 11.410 -11.902 1.00 85.50 79 ASN A CA 1
ATOM 616 C C . ASN A 1 79 ? 8.540 12.716 -11.606 1.00 85.50 79 ASN A C 1
ATOM 618 O O . ASN A 1 79 ? 8.077 13.399 -12.518 1.00 85.50 79 ASN A O 1
ATOM 622 N N . GLY A 1 80 ? 8.367 13.051 -10.323 1.00 84.50 80 GLY A N 1
ATOM 623 C CA . GLY A 1 80 ? 7.654 14.252 -9.885 1.00 84.50 80 GLY A CA 1
ATOM 624 C C . GLY A 1 80 ? 6.131 14.122 -9.765 1.00 84.50 80 GLY A C 1
ATOM 625 O O . GLY A 1 80 ? 5.515 15.059 -9.255 1.00 84.50 80 GLY A O 1
ATOM 626 N N . LYS A 1 81 ? 5.526 12.991 -10.162 1.00 89.81 81 LYS A N 1
ATOM 627 C CA . LYS A 1 81 ? 4.084 12.751 -9.991 1.00 89.81 81 LYS A CA 1
ATOM 628 C C . LYS A 1 81 ? 3.710 12.698 -8.512 1.00 89.81 81 LYS A C 1
ATOM 630 O O . LYS A 1 81 ? 4.430 12.169 -7.667 1.00 89.81 81 LYS A O 1
ATOM 635 N N . THR A 1 82 ? 2.548 13.240 -8.199 1.00 90.62 82 THR A N 1
ATOM 636 C CA . THR A 1 82 ? 1.901 13.147 -6.895 1.00 90.62 82 THR A CA 1
ATOM 637 C C . THR A 1 82 ? 1.125 11.842 -6.774 1.00 90.62 82 THR A C 1
ATOM 639 O O . THR A 1 82 ? 0.707 11.245 -7.765 1.00 90.62 82 THR A O 1
ATOM 642 N N . ARG A 1 83 ? 0.843 11.421 -5.539 1.00 88.06 83 ARG A N 1
ATOM 643 C CA . ARG A 1 83 ? 0.015 10.236 -5.308 1.00 88.06 83 ARG A CA 1
ATOM 644 C C . ARG A 1 83 ? -1.388 10.355 -5.911 1.00 88.06 83 ARG A C 1
ATOM 646 O O . ARG A 1 83 ? -1.903 9.374 -6.431 1.00 88.06 83 ARG A O 1
ATOM 653 N N . ALA A 1 84 ? -1.993 11.541 -5.861 1.00 89.75 84 ALA A N 1
ATOM 654 C CA . ALA A 1 84 ? -3.309 11.772 -6.454 1.00 89.75 84 ALA A CA 1
ATOM 655 C C . ALA A 1 84 ? -3.292 11.551 -7.976 1.00 89.75 84 ALA A C 1
ATOM 657 O O . ALA A 1 84 ? -4.195 10.917 -8.513 1.00 89.75 84 ALA A O 1
ATOM 658 N N . GLU A 1 85 ? -2.236 12.000 -8.661 1.00 93.06 85 GLU A N 1
ATOM 659 C CA . GLU A 1 85 ? -2.051 11.735 -10.093 1.00 93.06 85 GLU A CA 1
ATOM 660 C C . GLU A 1 85 ? -1.845 10.245 -10.366 1.00 93.06 85 GLU A C 1
ATOM 662 O O . GLU A 1 85 ? -2.440 9.711 -11.296 1.00 93.06 85 GLU A O 1
ATOM 667 N N . LEU A 1 86 ? -1.064 9.549 -9.533 1.00 92.69 86 LEU A N 1
ATOM 668 C CA . LEU A 1 86 ? -0.885 8.102 -9.662 1.00 92.69 86 LEU A CA 1
ATOM 669 C C . LEU A 1 86 ? -2.200 7.333 -9.459 1.00 92.69 86 LEU A C 1
ATOM 671 O O . LEU A 1 86 ? -2.467 6.407 -10.216 1.00 92.69 86 LEU A O 1
ATOM 675 N N . ILE A 1 87 ? -3.045 7.738 -8.503 1.00 91.88 87 ILE A N 1
ATOM 676 C CA . ILE A 1 87 ? -4.395 7.176 -8.321 1.00 91.88 87 ILE A CA 1
ATOM 677 C C . ILE A 1 87 ? -5.269 7.449 -9.546 1.00 91.88 87 ILE A C 1
ATOM 679 O O . ILE A 1 87 ? -5.965 6.552 -10.013 1.00 91.88 87 ILE A O 1
ATOM 683 N N . ALA A 1 88 ? -5.239 8.669 -10.083 1.00 92.75 88 ALA A N 1
ATOM 684 C CA . ALA A 1 88 ? -6.024 9.019 -11.263 1.00 92.75 88 ALA A CA 1
ATOM 685 C C . ALA A 1 88 ? -5.601 8.196 -12.493 1.00 92.75 88 ALA A C 1
ATOM 687 O O . ALA A 1 88 ? -6.459 7.702 -13.225 1.00 92.75 88 ALA A O 1
ATOM 688 N N . ILE A 1 89 ? -4.293 7.995 -12.691 1.00 93.62 89 ILE A N 1
ATOM 689 C CA . ILE A 1 89 ? -3.764 7.123 -13.746 1.00 93.62 89 ILE A CA 1
ATOM 690 C C . ILE A 1 89 ? -4.181 5.675 -13.480 1.00 93.62 89 ILE A C 1
ATOM 692 O O . ILE A 1 89 ? -4.734 5.047 -14.369 1.00 93.62 89 ILE A O 1
ATOM 696 N N . ALA A 1 90 ? -4.000 5.160 -12.263 1.00 93.75 90 ALA A N 1
ATOM 697 C CA . ALA A 1 90 ? -4.403 3.801 -11.897 1.00 93.75 90 ALA A CA 1
ATOM 698 C C . ALA A 1 90 ? -5.888 3.525 -12.171 1.00 93.75 90 ALA A C 1
ATOM 700 O O . ALA A 1 90 ? -6.240 2.454 -12.653 1.00 93.75 90 ALA A O 1
ATOM 701 N N . ALA A 1 91 ? -6.756 4.498 -11.890 1.00 90.88 91 ALA A N 1
ATOM 702 C CA . ALA A 1 91 ? -8.194 4.367 -12.086 1.00 90.88 91 ALA A CA 1
ATOM 703 C C . ALA A 1 91 ? -8.629 4.424 -13.562 1.00 90.88 91 ALA A C 1
ATOM 705 O O . ALA A 1 91 ? -9.738 4.001 -13.877 1.00 90.88 91 ALA A O 1
ATOM 706 N N . THR A 1 92 ? -7.803 4.969 -14.462 1.00 93.12 92 THR A N 1
ATOM 707 C CA . THR A 1 92 ? -8.204 5.239 -15.857 1.00 93.12 92 THR A CA 1
ATOM 708 C C . THR A 1 92 ? -7.369 4.502 -16.897 1.00 93.12 92 THR A C 1
ATOM 710 O O . THR A 1 92 ? -7.918 4.047 -17.893 1.00 93.12 92 THR A O 1
ATOM 713 N N . ASN A 1 93 ? -6.061 4.398 -16.676 1.00 95.12 93 ASN A N 1
ATOM 714 C CA . ASN A 1 93 ? -5.061 3.849 -17.590 1.00 95.12 93 ASN A CA 1
ATOM 715 C C . ASN A 1 93 ? -3.956 3.108 -16.796 1.00 95.12 93 ASN A C 1
ATOM 717 O O . ASN A 1 93 ? -2.785 3.516 -16.827 1.00 95.12 93 ASN A O 1
ATOM 721 N N . PRO A 1 94 ? -4.295 2.062 -16.013 1.00 93.19 94 PRO A N 1
ATOM 722 C CA . PRO A 1 94 ? -3.336 1.370 -15.148 1.00 93.19 94 PRO A CA 1
ATOM 723 C C . PRO A 1 94 ? -2.151 0.764 -15.913 1.00 93.19 94 PRO A C 1
ATOM 725 O O . PRO A 1 94 ? -1.059 0.655 -15.363 1.00 93.19 94 PRO A O 1
ATOM 728 N N . GLU A 1 95 ? -2.315 0.417 -17.188 1.00 93.12 95 GLU A N 1
ATOM 729 C CA . GLU A 1 95 ? -1.265 -0.115 -18.060 1.00 93.12 95 GLU A CA 1
ATOM 730 C C . GLU A 1 95 ? -0.097 0.851 -18.298 1.00 93.12 95 GLU A C 1
ATOM 732 O O . GLU A 1 95 ? 1.011 0.406 -18.604 1.00 93.12 95 GLU A O 1
ATOM 737 N N . GLN A 1 96 ? -0.317 2.158 -18.113 1.00 93.94 96 GLN A N 1
ATOM 738 C CA . GLN A 1 96 ? 0.724 3.182 -18.232 1.00 93.94 96 GLN A CA 1
ATOM 739 C C . GLN A 1 96 ? 1.624 3.267 -16.996 1.00 93.94 96 GLN A C 1
ATOM 741 O O . GLN A 1 96 ? 2.657 3.939 -17.040 1.00 93.94 96 GLN A O 1
ATOM 746 N N . LEU A 1 97 ? 1.245 2.616 -15.893 1.00 93.50 97 LEU A N 1
ATOM 747 C CA . LEU A 1 97 ? 2.040 2.614 -14.676 1.00 93.50 97 LEU A CA 1
ATOM 748 C C . LEU A 1 97 ? 3.211 1.641 -14.793 1.00 93.50 97 LEU A C 1
ATOM 750 O O . LEU A 1 97 ? 3.074 0.473 -15.164 1.00 93.50 97 LEU A O 1
ATOM 754 N N . THR A 1 98 ? 4.379 2.133 -14.403 1.00 93.00 98 THR A N 1
ATOM 755 C CA . THR A 1 98 ? 5.572 1.319 -14.176 1.00 93.00 98 THR A CA 1
ATOM 756 C C . THR A 1 98 ? 5.446 0.502 -12.886 1.00 93.00 98 THR A C 1
ATOM 758 O O . THR A 1 98 ? 4.618 0.793 -12.023 1.00 93.00 98 THR A O 1
ATOM 761 N N . SER A 1 99 ? 6.320 -0.496 -12.703 1.00 89.25 99 SER A N 1
ATOM 762 C CA . SER A 1 99 ? 6.391 -1.286 -11.461 1.00 89.25 99 SER A CA 1
ATOM 763 C C . SER A 1 99 ? 6.605 -0.405 -10.221 1.00 89.25 99 SER A C 1
ATOM 765 O O . SER A 1 99 ? 5.926 -0.567 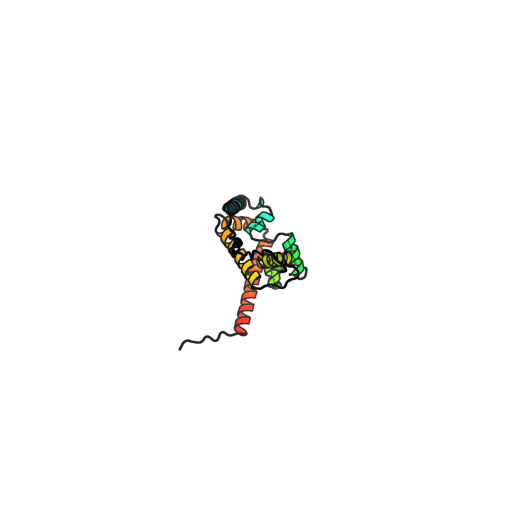-9.209 1.00 89.25 99 SER A O 1
ATOM 767 N N . VAL A 1 100 ? 7.488 0.596 -10.320 1.00 88.50 100 VAL A N 1
ATOM 768 C CA . VAL A 1 100 ? 7.746 1.569 -9.245 1.00 88.50 100 VAL A CA 1
ATOM 769 C C . VAL A 1 100 ? 6.482 2.359 -8.916 1.00 88.50 100 VAL A C 1
ATOM 771 O O . VAL A 1 100 ? 6.092 2.422 -7.756 1.00 88.50 100 VAL A O 1
ATOM 774 N N . GLU A 1 101 ? 5.806 2.914 -9.920 1.00 91.00 101 GLU A N 1
ATOM 775 C CA . GLU A 1 101 ? 4.580 3.692 -9.710 1.00 91.00 101 GLU A CA 1
ATOM 776 C C . GLU A 1 101 ? 3.442 2.837 -9.139 1.00 91.00 101 GLU A C 1
ATOM 778 O O . GLU A 1 101 ? 2.731 3.289 -8.243 1.00 91.00 101 GLU A O 1
ATOM 783 N N . CYS A 1 102 ? 3.327 1.581 -9.578 1.00 89.69 102 CYS A N 1
ATOM 784 C CA . CYS A 1 102 ? 2.420 0.605 -8.984 1.00 89.69 102 CYS A CA 1
ATOM 785 C C . CYS A 1 102 ? 2.712 0.424 -7.487 1.00 89.69 102 CYS A C 1
ATOM 787 O O . CYS A 1 102 ? 1.835 0.580 -6.639 1.00 89.69 102 CYS A O 1
ATOM 789 N N . LEU A 1 103 ? 3.969 0.158 -7.131 1.00 87.81 103 LEU A N 1
ATOM 790 C CA . LEU A 1 103 ? 4.373 -0.012 -5.736 1.00 87.81 103 LEU A CA 1
ATOM 791 C C . LEU A 1 103 ? 4.127 1.253 -4.892 1.00 87.81 103 LEU A C 1
ATOM 793 O O . LEU A 1 103 ? 3.842 1.126 -3.702 1.00 87.81 103 LEU A O 1
ATOM 797 N N . LEU A 1 104 ? 4.191 2.450 -5.481 1.00 87.56 104 LEU A N 1
ATOM 798 C CA . LEU A 1 104 ? 3.879 3.708 -4.793 1.00 87.56 104 LEU A CA 1
ATOM 799 C C . LEU A 1 104 ? 2.383 3.879 -4.525 1.00 87.56 104 LEU A C 1
ATOM 801 O O . LEU A 1 104 ? 2.010 4.266 -3.419 1.00 87.56 104 LEU A O 1
ATOM 805 N N . VAL A 1 105 ? 1.508 3.521 -5.473 1.00 86.88 105 VAL A N 1
ATOM 806 C CA . VAL A 1 105 ? 0.051 3.515 -5.227 1.00 86.88 105 VAL A CA 1
ATOM 807 C C . VAL A 1 105 ? -0.302 2.559 -4.086 1.00 86.88 105 VAL A C 1
ATOM 809 O O . VAL A 1 105 ? -1.086 2.920 -3.205 1.00 86.88 105 VAL A O 1
ATOM 812 N N . LEU A 1 106 ? 0.343 1.387 -4.047 1.00 84.62 106 LEU A N 1
ATOM 813 C CA . LEU A 1 106 ? 0.182 0.392 -2.980 1.00 84.62 106 LEU A CA 1
ATOM 814 C C . LEU A 1 106 ? 0.837 0.791 -1.652 1.00 84.62 106 LEU A C 1
ATOM 816 O O . LEU A 1 106 ? 0.712 0.046 -0.679 1.00 84.62 106 LEU A O 1
ATOM 820 N N . ARG A 1 107 ? 1.547 1.930 -1.610 1.00 76.19 107 ARG A N 1
ATOM 821 C CA . ARG A 1 107 ? 2.345 2.380 -0.459 1.00 76.19 107 ARG A CA 1
ATOM 822 C C . ARG A 1 107 ? 3.264 1.263 0.042 1.00 76.19 107 ARG A C 1
ATOM 824 O O . ARG A 1 107 ? 3.337 0.972 1.234 1.00 76.19 107 ARG A O 1
ATOM 831 N N . SER A 1 108 ? 3.920 0.601 -0.914 1.00 67.12 108 SER A N 1
ATOM 832 C CA . SER A 1 108 ? 4.708 -0.601 -0.680 1.00 67.12 108 SER A CA 1
ATOM 833 C C . SER A 1 108 ? 5.780 -0.370 0.372 1.00 67.12 108 SER A C 1
ATOM 835 O O . SER A 1 108 ? 6.547 0.595 0.351 1.00 67.12 108 SER A O 1
ATOM 837 N N . THR A 1 109 ? 5.889 -1.357 1.245 1.00 64.75 109 THR A N 1
ATOM 838 C CA . THR A 1 109 ? 6.810 -1.382 2.370 1.00 64.75 109 THR A CA 1
ATOM 839 C C . THR A 1 109 ? 8.278 -1.420 1.948 1.00 64.75 109 THR A C 1
ATOM 841 O O . THR A 1 109 ? 9.159 -1.127 2.751 1.00 64.75 109 THR A O 1
ATOM 844 N N . ALA A 1 110 ? 8.569 -1.735 0.683 1.00 66.25 110 ALA A N 1
ATOM 845 C CA . ALA A 1 110 ? 9.919 -1.639 0.135 1.00 66.25 110 ALA A CA 1
ATOM 846 C C . ALA A 1 110 ? 10.456 -0.194 0.172 1.00 66.25 110 ALA A C 1
ATOM 848 O O . ALA A 1 110 ? 11.608 0.019 0.546 1.00 66.25 110 ALA A O 1
ATOM 849 N N . PHE A 1 111 ? 9.609 0.804 -0.111 1.00 68.50 111 PHE A N 1
ATOM 850 C CA . PHE A 1 111 ? 10.014 2.212 -0.055 1.00 68.50 111 PHE A CA 1
ATOM 851 C C . PHE A 1 111 ? 10.172 2.725 1.381 1.00 68.50 111 PHE A C 1
ATOM 853 O O . PHE A 1 111 ? 10.997 3.602 1.622 1.00 68.50 111 PHE A O 1
ATOM 860 N N . LEU A 1 112 ? 9.459 2.140 2.355 1.00 64.19 112 LEU A N 1
ATOM 861 C CA . LEU A 1 112 ? 9.667 2.423 3.785 1.00 64.19 112 LEU A CA 1
ATOM 862 C C . LEU A 1 112 ? 11.080 2.066 4.243 1.00 64.19 112 LEU A C 1
ATOM 864 O O . LEU A 1 112 ? 11.699 2.809 5.005 1.00 64.19 112 LEU A O 1
ATOM 868 N N . ILE A 1 113 ? 11.571 0.907 3.805 1.00 67.44 113 ILE A N 1
ATOM 869 C CA . ILE A 1 113 ? 12.904 0.415 4.162 1.00 67.44 113 ILE A CA 1
ATOM 870 C C . ILE A 1 113 ? 13.970 1.311 3.528 1.00 67.44 113 ILE A C 1
ATOM 872 O O . ILE A 1 113 ? 14.913 1.716 4.207 1.00 67.44 113 ILE A O 1
ATOM 876 N N . GLU A 1 114 ? 13.789 1.669 2.254 1.00 68.81 114 GLU A N 1
ATOM 877 C CA . GLU A 1 114 ? 14.706 2.552 1.533 1.00 68.81 114 GLU A CA 1
ATOM 878 C C . GLU A 1 114 ? 14.766 3.954 2.168 1.00 68.81 114 GLU A C 1
ATOM 880 O O . GLU A 1 114 ? 15.856 4.436 2.472 1.00 68.81 114 GLU A O 1
ATOM 885 N N . LEU A 1 115 ? 13.617 4.563 2.485 1.00 66.25 115 LEU A N 1
ATOM 886 C CA . LEU A 1 115 ? 13.561 5.882 3.125 1.00 66.25 115 LEU A CA 1
ATOM 887 C C . LEU A 1 115 ? 14.211 5.928 4.504 1.00 66.25 115 LEU A C 1
ATOM 889 O O . LEU A 1 115 ? 14.976 6.844 4.800 1.00 66.25 115 LEU A O 1
ATOM 893 N N . ARG A 1 116 ? 13.884 4.970 5.382 1.00 67.50 116 ARG A N 1
ATOM 894 C CA . ARG A 1 116 ? 14.444 4.954 6.743 1.00 67.50 116 ARG A CA 1
ATOM 895 C C . ARG A 1 116 ? 15.959 4.854 6.703 1.00 67.50 116 ARG A C 1
ATOM 897 O O . ARG A 1 116 ? 16.638 5.458 7.528 1.00 67.50 116 ARG A O 1
ATOM 904 N N . ARG A 1 117 ? 16.478 4.134 5.713 1.00 68.75 117 ARG A N 1
ATOM 905 C CA . ARG A 1 117 ? 17.905 4.023 5.468 1.00 68.75 117 ARG A CA 1
ATOM 906 C C . ARG A 1 117 ? 18.502 5.328 4.941 1.00 68.75 117 ARG A C 1
ATOM 908 O O . ARG A 1 117 ? 19.520 5.758 5.470 1.00 68.75 117 ARG A O 1
ATOM 915 N N . GLU A 1 118 ? 17.886 5.968 3.947 1.00 68.75 118 GLU A N 1
ATOM 916 C CA . GLU A 1 118 ? 18.333 7.277 3.439 1.00 68.75 118 GLU A CA 1
ATOM 917 C C . GLU A 1 118 ? 18.365 8.337 4.552 1.00 68.75 118 GLU A C 1
ATOM 919 O O . GLU A 1 118 ? 19.317 9.109 4.641 1.00 68.75 118 GLU A O 1
ATOM 924 N N . ALA A 1 119 ? 17.377 8.328 5.453 1.00 66.12 119 ALA A N 1
ATOM 925 C CA . ALA A 1 119 ? 17.332 9.222 6.607 1.00 66.12 119 ALA A CA 1
ATOM 926 C C . ALA A 1 119 ? 18.456 8.953 7.627 1.00 66.12 119 ALA A C 1
ATOM 928 O O . ALA A 1 119 ? 18.949 9.886 8.259 1.00 66.12 119 ALA A O 1
ATOM 929 N N . GLN A 1 120 ? 18.868 7.694 7.796 1.00 68.38 120 GLN A N 1
ATOM 930 C CA . GLN A 1 120 ? 19.930 7.308 8.731 1.00 68.38 120 GLN A CA 1
ATOM 931 C C . GLN A 1 120 ? 21.332 7.504 8.145 1.00 68.38 120 GLN A C 1
ATOM 933 O O . GLN A 1 120 ? 22.228 7.946 8.858 1.00 68.38 120 GLN A O 1
ATOM 938 N N . ASN A 1 121 ? 21.521 7.206 6.857 1.00 72.31 121 ASN A N 1
ATOM 939 C CA . ASN A 1 121 ? 22.824 7.185 6.192 1.00 72.31 121 ASN A CA 1
ATOM 940 C C . ASN A 1 121 ? 22.737 7.761 4.761 1.00 72.31 121 ASN A C 1
ATOM 942 O O . ASN A 1 121 ? 22.885 7.020 3.786 1.00 72.31 121 ASN A O 1
ATOM 946 N N . PRO A 1 122 ? 22.551 9.086 4.600 1.00 67.06 122 PRO A N 1
ATOM 947 C CA . PRO A 1 122 ? 22.261 9.705 3.300 1.00 67.06 122 PRO A CA 1
ATOM 948 C C . PRO A 1 122 ? 23.408 9.627 2.278 1.00 67.06 122 PRO A C 1
ATOM 950 O O . PRO A 1 122 ? 23.178 9.781 1.084 1.00 67.06 122 PRO A O 1
ATOM 953 N N . ASN A 1 123 ? 24.646 9.383 2.724 1.00 75.81 123 ASN A N 1
ATOM 954 C CA . ASN A 1 123 ? 25.845 9.430 1.875 1.00 75.81 123 ASN A CA 1
ATOM 955 C C . ASN A 1 123 ? 26.474 8.056 1.604 1.00 75.81 123 ASN A C 1
ATOM 957 O O . ASN A 1 123 ? 27.553 7.988 1.014 1.00 75.81 123 ASN A O 1
ATOM 961 N N . GLN A 1 124 ? 25.851 6.967 2.058 1.00 67.12 124 GLN A N 1
ATOM 962 C CA . GLN A 1 124 ? 26.444 5.636 1.968 1.00 67.12 124 GLN A CA 1
ATOM 963 C C . GLN A 1 124 ? 25.627 4.755 1.015 1.00 67.12 124 GLN A C 1
ATOM 965 O O . GLN A 1 124 ? 24.402 4.679 1.154 1.00 67.12 124 GLN A O 1
ATOM 970 N N . PRO A 1 125 ? 26.257 4.078 0.037 1.00 64.19 125 PRO A N 1
ATOM 971 C CA . PRO A 1 125 ? 25.555 3.105 -0.789 1.00 64.19 125 PRO A CA 1
ATOM 972 C C . PRO A 1 125 ? 25.073 1.923 0.071 1.00 64.19 125 PRO A C 1
ATOM 974 O O . PRO A 1 125 ? 25.666 1.655 1.119 1.00 64.19 125 PRO A O 1
ATOM 977 N N . PRO A 1 126 ? 23.989 1.238 -0.331 1.00 62.84 126 PRO A N 1
ATOM 978 C CA . PRO A 1 126 ? 23.438 0.133 0.442 1.00 62.84 126 PRO A CA 1
ATOM 979 C C . PRO A 1 126 ? 24.412 -1.009 0.658 1.00 62.84 126 PRO A C 1
ATOM 981 O O . PRO A 1 126 ? 24.884 -1.612 -0.302 1.00 62.84 126 PRO A O 1
ATOM 984 N N . ASP A 1 127 ? 24.642 -1.342 1.932 1.00 73.69 127 ASP A N 1
ATOM 985 C CA . ASP A 1 127 ? 25.022 -2.699 2.281 1.00 73.69 127 ASP A CA 1
ATOM 986 C C . ASP A 1 127 ? 23.802 -3.589 2.033 1.00 73.69 127 ASP A C 1
ATOM 988 O O . ASP A 1 127 ? 22.738 -3.437 2.643 1.00 73.69 127 ASP A O 1
ATOM 992 N N . MET A 1 128 ? 23.952 -4.501 1.080 1.00 69.56 128 MET A N 1
ATOM 993 C CA . MET A 1 128 ? 22.896 -5.426 0.696 1.00 69.56 128 MET A CA 1
ATOM 994 C C . MET A 1 128 ? 22.474 -6.324 1.862 1.00 69.56 128 MET A C 1
ATOM 996 O O . MET A 1 128 ? 21.306 -6.700 1.927 1.00 69.56 128 MET A O 1
ATOM 1000 N N . MET A 1 129 ? 23.378 -6.637 2.796 1.00 71.56 129 MET A N 1
ATOM 1001 C CA . MET A 1 129 ? 23.046 -7.450 3.969 1.00 71.56 129 MET A CA 1
ATOM 1002 C C . MET A 1 129 ? 22.161 -6.687 4.953 1.00 71.56 129 MET A C 1
ATOM 1004 O O . MET A 1 129 ? 21.156 -7.222 5.410 1.00 71.56 129 MET A O 1
ATOM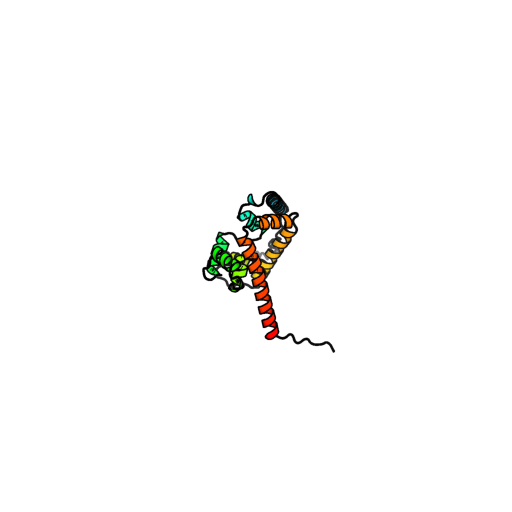 1008 N N . GLU A 1 130 ? 22.461 -5.412 5.199 1.00 68.62 130 GLU A N 1
ATOM 1009 C CA . GLU A 1 130 ? 21.639 -4.539 6.045 1.00 68.62 130 GLU A CA 1
ATOM 1010 C C . GLU A 1 130 ? 20.231 -4.344 5.457 1.00 68.62 130 GLU A C 1
ATOM 1012 O O . GLU A 1 130 ? 19.236 -4.390 6.182 1.00 68.62 130 GLU A O 1
ATOM 1017 N N . LEU A 1 131 ? 20.125 -4.192 4.130 1.00 65.06 131 LEU A N 1
ATOM 1018 C CA . LEU A 1 131 ? 18.832 -4.121 3.441 1.00 65.06 131 LEU A CA 1
ATOM 1019 C C . LEU A 1 131 ? 18.009 -5.398 3.624 1.00 65.06 131 LEU A C 1
ATOM 1021 O O . LEU A 1 131 ? 16.807 -5.328 3.888 1.00 65.06 131 LEU A O 1
ATOM 1025 N N . ILE A 1 132 ? 18.650 -6.559 3.478 1.00 67.81 132 ILE A N 1
ATOM 1026 C CA . ILE A 1 132 ? 18.001 -7.858 3.654 1.00 67.81 132 ILE A CA 1
ATOM 1027 C C . ILE A 1 132 ? 17.536 -8.019 5.104 1.00 67.81 132 ILE A C 1
ATOM 1029 O O . ILE A 1 132 ? 16.382 -8.382 5.328 1.00 67.81 132 ILE A O 1
ATOM 1033 N N . ASP A 1 133 ? 18.382 -7.699 6.080 1.00 70.50 133 ASP A N 1
ATOM 1034 C CA . ASP A 1 133 ? 18.057 -7.828 7.502 1.00 70.50 133 ASP A CA 1
ATOM 1035 C C . ASP A 1 133 ? 16.931 -6.871 7.920 1.00 70.50 133 ASP A C 1
ATOM 1037 O O . ASP A 1 133 ? 15.977 -7.278 8.592 1.00 70.50 133 ASP A O 1
ATOM 1041 N N . GLY A 1 134 ? 16.979 -5.617 7.463 1.00 67.81 134 GLY A N 1
ATOM 1042 C CA . GLY A 1 134 ? 15.920 -4.633 7.685 1.00 67.81 134 GLY A CA 1
ATOM 1043 C C . GLY A 1 134 ? 14.586 -5.071 7.076 1.00 67.81 134 GLY A C 1
ATOM 1044 O O . GLY A 1 134 ? 13.545 -5.007 7.739 1.00 67.81 134 GLY A O 1
ATOM 1045 N N . ALA A 1 135 ? 14.615 -5.600 5.849 1.00 68.38 135 ALA A N 1
ATOM 1046 C CA . ALA A 1 135 ? 13.436 -6.161 5.199 1.00 68.38 135 ALA A CA 1
ATOM 1047 C C . ALA A 1 135 ? 12.880 -7.372 5.960 1.00 68.38 135 ALA A C 1
ATOM 1049 O O . ALA A 1 135 ? 11.673 -7.459 6.178 1.00 68.38 135 ALA A O 1
ATOM 1050 N N . GLN A 1 136 ? 13.739 -8.279 6.428 1.00 72.31 136 GLN A N 1
ATOM 1051 C CA . GLN A 1 136 ? 13.323 -9.440 7.216 1.00 72.31 136 GLN A CA 1
ATOM 1052 C C . GLN A 1 136 ? 12.714 -9.043 8.563 1.00 72.31 136 GLN A C 1
ATOM 1054 O O . GLN A 1 136 ? 11.693 -9.610 8.964 1.00 72.31 136 GLN A O 1
ATOM 1059 N N . HIS A 1 137 ? 13.301 -8.066 9.259 1.00 71.69 137 HIS A N 1
ATOM 1060 C CA . HIS A 1 137 ? 12.762 -7.552 10.516 1.00 71.69 137 HIS A CA 1
ATOM 1061 C C . HIS A 1 137 ? 11.384 -6.919 10.304 1.00 71.69 137 HIS A C 1
ATOM 1063 O O . HIS A 1 137 ? 10.442 -7.199 11.049 1.00 71.69 137 HIS A O 1
ATOM 1069 N N . PHE A 1 138 ? 11.246 -6.104 9.258 1.00 70.94 138 PHE A N 1
ATOM 1070 C CA . PHE A 1 138 ? 9.973 -5.508 8.886 1.00 70.94 138 PHE A CA 1
ATOM 1071 C C . PHE A 1 138 ? 8.920 -6.581 8.568 1.00 70.94 138 PHE A C 1
ATOM 1073 O O . PHE A 1 138 ? 7.857 -6.594 9.185 1.00 70.94 138 PHE A O 1
ATOM 1080 N N . VAL A 1 139 ? 9.236 -7.541 7.690 1.00 74.38 139 VAL A N 1
ATOM 1081 C CA . VAL A 1 139 ? 8.336 -8.657 7.346 1.00 74.38 139 VAL A CA 1
ATOM 1082 C C . VAL A 1 139 ? 7.911 -9.419 8.598 1.00 74.38 139 VAL A C 1
ATOM 1084 O O . VAL A 1 139 ? 6.733 -9.731 8.762 1.00 74.38 139 VAL A O 1
ATOM 1087 N N . ARG A 1 140 ? 8.840 -9.681 9.522 1.00 77.81 140 ARG A N 1
ATOM 1088 C CA . ARG A 1 140 ? 8.525 -10.335 10.795 1.00 77.81 140 ARG A CA 1
ATOM 1089 C C . ARG A 1 140 ? 7.553 -9.507 11.634 1.00 77.81 140 ARG A C 1
ATOM 1091 O O . ARG A 1 140 ? 6.609 -10.079 12.165 1.00 77.81 140 ARG A O 1
ATOM 1098 N N . SER A 1 141 ? 7.745 -8.191 11.724 1.00 75.38 141 SER A N 1
ATOM 1099 C CA . SER A 1 141 ? 6.834 -7.289 12.441 1.00 75.38 141 SER A CA 1
ATOM 1100 C C . SER A 1 141 ? 5.417 -7.325 11.855 1.00 75.38 141 SER A C 1
ATOM 1102 O O . SER A 1 141 ? 4.460 -7.547 12.598 1.00 75.38 141 SER A O 1
ATOM 1104 N N . VAL A 1 142 ? 5.286 -7.231 10.527 1.00 76.88 142 VAL A N 1
ATOM 1105 C CA . VAL A 1 142 ? 3.994 -7.341 9.826 1.00 76.88 142 VAL A CA 1
ATOM 1106 C C . VAL A 1 142 ? 3.336 -8.691 10.102 1.00 76.88 142 VAL A C 1
ATOM 1108 O O . VAL A 1 142 ? 2.167 -8.761 10.476 1.00 76.88 142 VAL A O 1
ATOM 1111 N N . LEU A 1 143 ? 4.084 -9.790 9.975 1.00 81.44 143 LEU A N 1
ATOM 1112 C CA . LEU A 1 143 ? 3.559 -11.129 10.245 1.00 81.44 143 LEU A CA 1
ATOM 11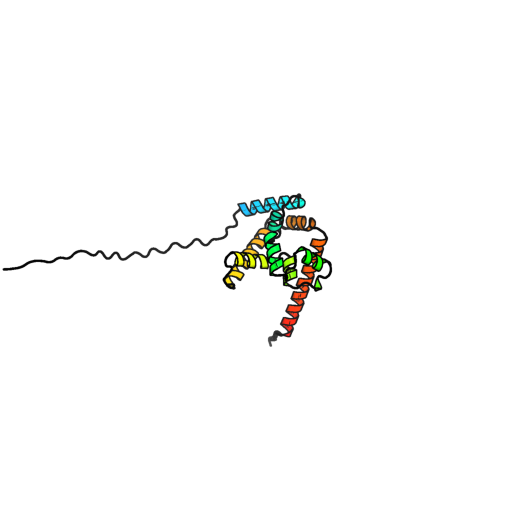13 C C . LEU A 1 143 ? 3.132 -11.311 11.705 1.00 81.44 143 LEU A C 1
ATOM 1115 O O . LEU A 1 143 ? 2.186 -12.049 11.962 1.00 81.44 143 LEU A O 1
ATOM 1119 N N . THR A 1 144 ? 3.797 -10.657 12.658 1.00 84.06 144 THR A N 1
ATOM 1120 C CA . THR A 1 144 ? 3.383 -10.669 14.066 1.00 84.06 144 THR A CA 1
ATOM 1121 C C . THR A 1 144 ? 2.077 -9.903 14.263 1.00 84.06 144 THR A C 1
ATOM 1123 O O . THR A 1 144 ? 1.166 -10.443 14.885 1.00 84.06 144 THR A O 1
ATOM 1126 N N . LYS A 1 145 ? 1.929 -8.706 13.677 1.00 81.81 145 LYS A N 1
ATOM 1127 C CA . LYS A 1 145 ? 0.676 -7.929 13.728 1.00 81.81 145 LYS A CA 1
ATOM 1128 C C . LYS A 1 145 ? -0.517 -8.716 13.187 1.00 81.81 145 LYS A C 1
ATOM 1130 O O . LYS A 1 145 ? -1.577 -8.710 13.800 1.00 81.81 145 LYS A O 1
ATOM 1135 N N . ARG A 1 146 ? -0.314 -9.454 12.091 1.00 84.19 146 ARG A N 1
ATOM 1136 C CA . ARG A 1 146 ? -1.335 -10.303 11.449 1.00 84.19 146 ARG A CA 1
ATOM 1137 C C . ARG A 1 146 ? -1.829 -11.464 12.310 1.00 84.19 146 ARG A C 1
ATOM 1139 O O . ARG A 1 146 ? -2.868 -12.037 12.007 1.00 84.19 146 ARG A O 1
ATOM 1146 N N . LYS A 1 147 ? -1.078 -11.842 13.348 1.00 87.44 147 LYS A N 1
ATOM 1147 C CA . LYS A 1 147 ? -1.463 -12.898 14.296 1.00 87.44 147 LYS A CA 1
ATOM 1148 C C . LYS A 1 147 ? -2.297 -12.375 15.463 1.00 87.44 147 LYS A C 1
ATOM 1150 O O . LYS A 1 147 ? -2.822 -13.185 16.221 1.00 87.44 147 LYS A O 1
ATOM 1155 N N . ILE A 1 148 ? -2.382 -11.058 15.640 1.00 87.25 148 ILE A N 1
ATOM 1156 C CA . ILE A 1 148 ? -3.202 -10.460 16.690 1.00 87.25 148 ILE A CA 1
ATOM 1157 C C . ILE A 1 148 ? -4.678 -10.674 16.313 1.00 87.25 148 ILE A C 1
ATOM 1159 O O . ILE A 1 148 ? -5.041 -10.453 15.151 1.00 87.25 148 ILE A O 1
ATOM 1163 N N . PRO A 1 149 ? -5.534 -11.103 17.259 1.00 90.38 149 PRO A N 1
ATOM 1164 C CA . PRO A 1 149 ? -6.965 -11.227 17.016 1.00 90.38 149 PRO A CA 1
ATOM 1165 C C . PRO A 1 149 ? -7.560 -9.942 16.436 1.00 90.38 149 PRO A C 1
ATOM 1167 O O . PRO A 1 149 ? -7.139 -8.842 16.791 1.00 90.38 149 PRO A O 1
ATOM 1170 N N . LEU A 1 150 ? -8.565 -10.087 15.570 1.00 91.12 150 LEU A N 1
ATOM 1171 C CA . LEU A 1 150 ? -9.274 -8.988 14.907 1.00 91.12 150 LEU A CA 1
ATOM 1172 C C . LEU A 1 150 ? -8.474 -8.219 13.847 1.00 91.12 150 LEU A C 1
ATOM 1174 O O . LEU A 1 150 ? -9.020 -7.285 13.264 1.00 91.12 150 LEU A O 1
ATOM 1178 N N . TYR A 1 151 ? -7.218 -8.587 13.556 1.00 91.56 151 TYR A N 1
ATOM 1179 C CA . TYR A 1 151 ? -6.454 -7.923 12.494 1.00 91.56 151 TYR A CA 1
ATOM 1180 C C . TYR A 1 151 ? -7.192 -7.967 11.149 1.00 91.56 151 TYR A C 1
ATOM 1182 O O . TYR A 1 151 ? -7.316 -6.939 10.488 1.00 91.56 151 TYR A O 1
ATOM 1190 N N . SER A 1 152 ? -7.697 -9.138 10.744 1.00 91.56 152 SER A N 1
ATOM 1191 C CA . SER A 1 152 ? -8.423 -9.307 9.477 1.00 91.56 152 SER A CA 1
ATOM 1192 C C . SER A 1 152 ? -9.665 -8.426 9.395 1.00 91.56 152 SER A C 1
ATOM 1194 O O . SER A 1 152 ? -9.918 -7.793 8.375 1.00 91.56 152 SER A O 1
ATOM 1196 N N . GLU A 1 153 ? -10.422 -8.365 10.481 1.00 94.81 153 GLU A N 1
ATOM 1197 C CA . GLU A 1 153 ? -11.662 -7.618 10.601 1.00 94.81 153 GLU A CA 1
ATOM 1198 C C . GLU A 1 153 ? -11.390 -6.115 10.608 1.00 94.81 153 GLU A C 1
ATOM 1200 O O . GLU A 1 153 ? -12.068 -5.371 9.906 1.00 94.81 153 GLU A O 1
ATOM 1205 N N . ALA A 1 154 ? -10.362 -5.670 11.334 1.00 93.69 154 ALA A N 1
ATOM 1206 C CA . ALA A 1 154 ? -9.915 -4.282 11.339 1.00 93.69 154 ALA A CA 1
ATOM 1207 C C . ALA A 1 154 ? -9.416 -3.848 9.956 1.00 93.69 154 ALA A C 1
ATOM 1209 O O . ALA A 1 154 ? -9.801 -2.788 9.463 1.00 93.69 154 ALA A O 1
ATOM 1210 N N . TYR A 1 155 ? -8.599 -4.685 9.310 1.00 92.25 155 TYR A N 1
ATOM 1211 C CA . TYR A 1 155 ? -8.111 -4.446 7.955 1.00 92.25 155 TYR A CA 1
ATOM 1212 C C . TYR A 1 155 ? -9.279 -4.309 6.972 1.00 92.25 155 TYR A C 1
ATOM 1214 O O . TYR A 1 155 ? -9.341 -3.341 6.216 1.00 92.25 155 TYR A O 1
ATOM 1222 N N . GLN A 1 156 ? -10.243 -5.233 7.026 1.00 93.62 156 GLN A N 1
ATOM 1223 C CA . GLN A 1 156 ? -11.418 -5.208 6.160 1.00 93.62 156 GLN A CA 1
ATOM 1224 C C . GLN A 1 156 ? -12.331 -4.009 6.445 1.00 93.62 156 GLN A C 1
ATOM 1226 O O . GLN A 1 156 ? -12.852 -3.413 5.506 1.00 93.62 156 GLN A O 1
ATOM 1231 N N . ALA A 1 157 ? -12.530 -3.638 7.712 1.00 93.69 157 ALA A N 1
ATOM 1232 C CA . ALA A 1 157 ? -13.358 -2.495 8.089 1.00 93.69 157 ALA A CA 1
ATOM 1233 C C . ALA A 1 157 ? -12.801 -1.188 7.512 1.00 93.69 157 ALA A C 1
ATOM 1235 O O . ALA A 1 157 ? -13.542 -0.409 6.916 1.00 93.69 157 ALA A O 1
ATOM 1236 N N . ILE A 1 158 ? -11.485 -0.984 7.610 1.00 91.75 158 ILE A N 1
ATOM 1237 C CA . ILE A 1 158 ? -10.827 0.198 7.045 1.00 91.75 158 ILE A CA 1
ATOM 1238 C C . ILE A 1 158 ? -10.806 0.142 5.521 1.00 91.75 158 ILE A C 1
ATOM 1240 O O . ILE A 1 158 ? -11.101 1.142 4.875 1.00 91.75 158 ILE A O 1
ATOM 1244 N N . TRP A 1 159 ? -10.527 -1.025 4.934 1.00 91.81 159 TRP A N 1
ATOM 1245 C CA . TRP A 1 159 ? -10.626 -1.212 3.486 1.00 91.81 159 TRP A CA 1
ATOM 1246 C C . TRP A 1 159 ? -12.016 -0.822 2.965 1.00 91.81 159 TRP A C 1
ATOM 1248 O O . TRP A 1 159 ? -12.155 -0.121 1.963 1.00 91.81 159 TRP A O 1
ATOM 1258 N N . ASN A 1 160 ? -13.065 -1.211 3.688 1.00 91.56 160 ASN A N 1
ATOM 1259 C CA . ASN A 1 160 ? -14.442 -0.864 3.358 1.00 91.56 160 ASN A CA 1
ATOM 1260 C C . ASN A 1 160 ? -14.765 0.628 3.575 1.00 91.56 160 ASN A C 1
ATOM 1262 O O . ASN A 1 160 ? -15.727 1.119 2.984 1.00 91.56 160 ASN A O 1
ATOM 1266 N N . ALA A 1 161 ? -13.967 1.347 4.364 1.00 89.19 161 ALA A N 1
ATOM 1267 C CA . ALA A 1 161 ? -14.119 2.779 4.605 1.00 89.19 161 ALA A CA 1
ATOM 1268 C C . ALA A 1 161 ? -13.378 3.665 3.586 1.00 89.19 161 ALA A C 1
ATOM 1270 O O . ALA A 1 161 ? -13.614 4.871 3.561 1.00 89.19 161 ALA A O 1
ATOM 1271 N N . PHE A 1 162 ? -12.500 3.102 2.748 1.00 86.69 162 PHE A N 1
ATOM 1272 C CA . PHE A 1 162 ? -11.873 3.864 1.667 1.00 86.69 162 PHE A CA 1
ATOM 1273 C C . PHE A 1 162 ? -12.874 4.292 0.599 1.00 86.69 162 PHE A C 1
ATOM 1275 O O . PHE A 1 162 ? -13.877 3.620 0.348 1.00 86.69 162 PHE A O 1
ATOM 1282 N N . ASP A 1 163 ? -12.544 5.404 -0.055 1.00 88.31 163 ASP A N 1
ATOM 1283 C CA . ASP A 1 163 ? -13.260 5.883 -1.228 1.00 88.31 163 ASP A CA 1
ATOM 1284 C C . ASP A 1 163 ? -13.195 4.853 -2.371 1.00 88.31 163 ASP A C 1
ATOM 1286 O O . ASP A 1 163 ? -12.190 4.153 -2.553 1.00 88.31 163 ASP A O 1
ATOM 1290 N N . ASP A 1 164 ? -14.276 4.759 -3.148 1.00 90.69 164 ASP A N 1
ATOM 1291 C CA . ASP A 1 164 ? -14.386 3.813 -4.261 1.00 90.69 164 ASP A CA 1
ATOM 1292 C C . ASP A 1 164 ? -13.261 3.990 -5.280 1.00 90.69 164 ASP A C 1
ATOM 1294 O O . ASP A 1 164 ? -12.705 3.000 -5.760 1.00 90.69 164 ASP A O 1
ATOM 1298 N N . GLN A 1 165 ? -12.875 5.232 -5.574 1.00 88.44 165 GLN A N 1
ATOM 1299 C CA . GLN A 1 165 ? -11.820 5.516 -6.535 1.00 88.44 165 GLN A CA 1
ATOM 1300 C C . GLN A 1 165 ? -10.465 5.008 -6.039 1.00 88.44 165 GLN A C 1
ATOM 1302 O O . GLN A 1 165 ? -9.704 4.423 -6.811 1.00 88.44 165 GLN A O 1
ATOM 1307 N N . GLU A 1 166 ? -10.158 5.196 -4.754 1.00 87.81 166 GLU A N 1
ATOM 1308 C CA . GLU A 1 166 ? -8.900 4.724 -4.171 1.00 87.81 166 GLU A CA 1
ATOM 1309 C C . GLU A 1 166 ? -8.839 3.194 -4.136 1.00 87.81 166 GLU A C 1
ATOM 1311 O O . GLU A 1 166 ? -7.820 2.610 -4.512 1.00 87.81 166 GLU A O 1
ATOM 1316 N N . ARG A 1 167 ? -9.943 2.526 -3.781 1.00 90.38 167 ARG A N 1
ATOM 1317 C CA . ARG A 1 167 ? -10.023 1.060 -3.833 1.00 90.38 167 ARG A CA 1
ATOM 1318 C C . ARG A 1 167 ? -9.827 0.516 -5.239 1.00 90.38 167 ARG A C 1
ATOM 1320 O O . ARG A 1 167 ? -9.029 -0.401 -5.429 1.00 90.38 167 ARG A O 1
ATOM 1327 N N . LEU A 1 168 ? -10.539 1.075 -6.217 1.00 91.56 168 LEU A N 1
ATOM 1328 C CA . LEU A 1 168 ? -10.446 0.646 -7.611 1.00 91.56 168 LEU A CA 1
ATOM 1329 C C . LEU A 1 168 ? -9.035 0.858 -8.163 1.00 91.56 168 LEU A C 1
ATOM 1331 O O . LEU A 1 168 ? -8.506 -0.032 -8.824 1.00 91.56 168 LEU A O 1
ATOM 1335 N N . ALA A 1 169 ? -8.392 1.980 -7.830 1.00 92.00 169 ALA A N 1
ATOM 1336 C CA . ALA A 1 169 ? -7.002 2.234 -8.189 1.00 92.00 169 ALA A CA 1
ATOM 1337 C C . ALA A 1 169 ? -6.044 1.195 -7.584 1.00 92.00 169 ALA A C 1
ATOM 1339 O O . ALA A 1 169 ? -5.168 0.691 -8.286 1.00 92.00 169 ALA A O 1
ATOM 1340 N N . ILE A 1 170 ? -6.212 0.839 -6.304 1.00 91.00 170 ILE A N 1
ATOM 1341 C CA . ILE A 1 170 ? -5.383 -0.187 -5.654 1.00 91.00 170 ILE A CA 1
ATOM 1342 C C . ILE A 1 170 ? -5.568 -1.551 -6.334 1.00 91.00 170 ILE A C 1
ATOM 1344 O O . ILE A 1 170 ? -4.572 -2.215 -6.617 1.00 91.00 170 ILE A O 1
ATOM 1348 N N . ILE A 1 171 ? -6.808 -1.955 -6.631 1.00 92.75 171 ILE A N 1
ATOM 1349 C CA . ILE A 1 171 ? -7.106 -3.221 -7.324 1.00 92.75 171 ILE A CA 1
ATOM 1350 C C . ILE A 1 171 ? -6.457 -3.235 -8.715 1.00 92.75 171 ILE A C 1
ATOM 1352 O O . ILE A 1 171 ? -5.688 -4.143 -9.027 1.00 92.75 171 ILE A O 1
ATOM 1356 N N . ALA A 1 172 ? -6.680 -2.189 -9.514 1.00 93.12 172 ALA A N 1
ATOM 1357 C CA . ALA A 1 172 ? -6.127 -2.076 -10.863 1.00 93.12 172 ALA A CA 1
ATOM 1358 C C . ALA A 1 172 ? -4.590 -2.143 -10.872 1.00 93.12 172 ALA A C 1
ATOM 1360 O O . ALA A 1 172 ? -3.977 -2.763 -11.743 1.00 93.12 172 ALA A O 1
ATOM 1361 N N . VAL A 1 173 ? -3.952 -1.543 -9.868 1.00 93.00 173 VAL A N 1
ATOM 1362 C CA . VAL A 1 173 ? -2.499 -1.587 -9.707 1.00 93.00 173 VAL A CA 1
ATOM 1363 C C . VAL A 1 173 ? -1.996 -2.967 -9.287 1.00 93.00 173 VAL A C 1
ATOM 1365 O O . VAL A 1 173 ? -0.936 -3.385 -9.754 1.00 93.00 173 VAL A O 1
ATOM 1368 N N . GLN A 1 174 ? -2.716 -3.693 -8.430 1.00 92.00 174 GLN A N 1
ATOM 1369 C CA . GLN A 1 174 ? -2.350 -5.070 -8.079 1.00 92.00 174 GLN A CA 1
ATOM 1370 C C . GLN A 1 174 ? -2.386 -5.990 -9.305 1.00 92.00 174 GLN A C 1
ATOM 1372 O O . GLN A 1 174 ? -1.468 -6.799 -9.492 1.00 92.00 174 GLN A O 1
ATOM 1377 N N . ASP A 1 175 ? -3.392 -5.819 -10.163 1.00 93.25 175 ASP A N 1
ATOM 1378 C CA . ASP A 1 175 ? -3.502 -6.548 -11.425 1.00 93.25 175 ASP A CA 1
ATOM 1379 C C . ASP A 1 175 ? -2.347 -6.189 -12.362 1.00 93.25 175 ASP A C 1
ATOM 1381 O O . ASP A 1 175 ? -1.645 -7.079 -12.854 1.00 93.25 175 ASP A O 1
ATOM 1385 N N . ARG A 1 176 ? -2.065 -4.891 -12.544 1.00 94.12 176 ARG A N 1
ATOM 1386 C CA . ARG A 1 176 ? -0.955 -4.448 -13.397 1.00 94.12 176 ARG A CA 1
ATOM 1387 C C . ARG A 1 176 ? 0.397 -4.947 -12.896 1.00 94.12 176 ARG A C 1
ATOM 1389 O O . ARG A 1 176 ? 1.205 -5.429 -13.686 1.00 94.12 176 ARG A O 1
ATOM 1396 N N . LEU A 1 177 ? 0.653 -4.874 -11.593 1.00 91.44 177 LEU A N 1
ATOM 1397 C CA . LEU A 1 177 ? 1.906 -5.350 -11.008 1.00 91.44 177 LEU A CA 1
ATOM 1398 C C . LEU A 1 177 ? 2.079 -6.864 -11.191 1.00 91.44 177 LEU A C 1
ATOM 1400 O O . LEU A 1 177 ? 3.197 -7.352 -11.349 1.00 91.44 177 LEU A O 1
ATOM 1404 N N . SER A 1 178 ? 0.984 -7.623 -11.172 1.00 91.88 178 SER A N 1
ATOM 1405 C CA . SER A 1 178 ? 1.018 -9.057 -11.464 1.00 91.88 178 SER A CA 1
ATOM 1406 C C . SER A 1 178 ? 1.362 -9.317 -12.931 1.00 91.88 178 SER A C 1
ATOM 1408 O O . SER A 1 178 ? 2.279 -10.088 -13.190 1.00 91.88 178 SER A O 1
ATOM 1410 N N . GLN A 1 179 ? 0.761 -8.576 -13.867 1.00 92.94 179 GLN A N 1
ATOM 1411 C CA . GLN A 1 179 ? 1.113 -8.654 -15.291 1.00 92.94 179 GLN A CA 1
ATOM 1412 C C . GLN A 1 179 ? 2.588 -8.324 -15.552 1.00 92.94 179 GLN A C 1
ATOM 1414 O O . GLN A 1 179 ? 3.263 -9.078 -16.243 1.00 92.94 179 GLN A O 1
ATOM 1419 N N . ILE A 1 180 ? 3.113 -7.243 -14.960 1.00 91.06 180 ILE A N 1
ATOM 1420 C CA . ILE A 1 180 ? 4.530 -6.871 -15.103 1.00 91.06 180 ILE A CA 1
ATOM 1421 C C . ILE A 1 180 ? 5.436 -8.014 -14.627 1.00 91.06 180 ILE A C 1
ATOM 1423 O O . ILE A 1 180 ? 6.393 -8.369 -15.309 1.00 91.06 180 ILE A O 1
ATOM 1427 N N . ARG A 1 181 ? 5.125 -8.627 -13.478 1.00 90.31 181 ARG A N 1
ATOM 1428 C CA . ARG A 1 181 ? 5.912 -9.754 -12.953 1.00 90.31 181 ARG A CA 1
ATOM 1429 C C . ARG A 1 181 ? 5.847 -10.978 -13.860 1.00 90.31 181 ARG A C 1
ATOM 1431 O O . ARG A 1 181 ? 6.868 -11.637 -14.049 1.00 90.31 181 ARG A O 1
ATOM 1438 N N . ASP A 1 182 ? 4.686 -11.272 -14.432 1.00 91.69 182 ASP A N 1
ATOM 1439 C CA . ASP A 1 182 ? 4.527 -12.376 -15.379 1.00 91.69 182 ASP A CA 1
ATOM 1440 C C . ASP A 1 182 ? 5.318 -12.122 -16.674 1.00 91.69 182 ASP A C 1
ATOM 1442 O O . ASP A 1 182 ? 5.994 -13.025 -17.175 1.00 91.69 182 ASP A O 1
ATOM 1446 N N . GLU A 1 183 ? 5.305 -10.885 -17.183 1.00 91.50 183 GLU A N 1
ATOM 1447 C CA . GLU A 1 183 ? 6.102 -10.444 -18.335 1.00 91.50 183 GLU A CA 1
ATOM 1448 C C . GLU A 1 183 ? 7.612 -10.580 -18.058 1.00 91.50 183 GLU A C 1
ATOM 1450 O O . GLU A 1 183 ? 8.345 -11.172 -18.8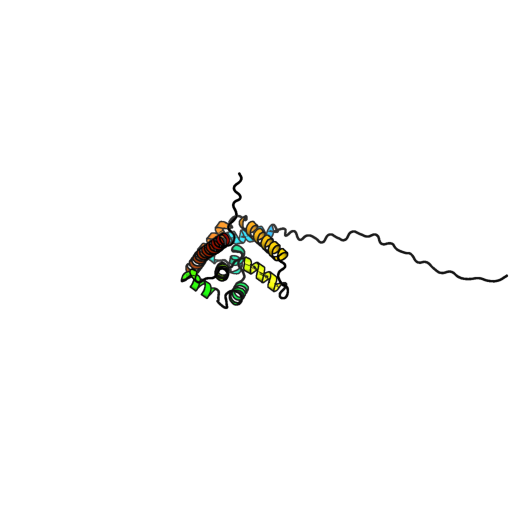60 1.00 91.50 183 GLU A O 1
ATOM 1455 N N . GLU A 1 184 ? 8.081 -10.094 -16.904 1.00 89.75 184 GLU A N 1
ATOM 1456 C CA . GLU A 1 184 ? 9.477 -10.200 -16.456 1.00 89.75 184 GLU A CA 1
ATOM 1457 C C . GLU A 1 184 ? 9.913 -11.660 -16.292 1.00 89.75 184 GLU A C 1
ATOM 1459 O O . GLU A 1 184 ? 11.001 -12.049 -16.731 1.00 89.75 184 GLU A O 1
ATOM 1464 N N . TRP A 1 185 ? 9.054 -12.495 -15.706 1.00 87.69 185 TRP A N 1
ATOM 1465 C CA . TRP A 1 185 ? 9.299 -13.926 -15.552 1.00 87.69 185 TRP A CA 1
ATOM 1466 C C . TRP A 1 185 ? 9.388 -14.637 -16.907 1.00 87.69 185 TRP A C 1
ATOM 1468 O O . TRP A 1 185 ? 10.302 -15.435 -17.143 1.00 87.69 185 TRP A O 1
ATOM 1478 N N . ALA A 1 186 ? 8.472 -14.333 -17.828 1.00 90.50 186 ALA A N 1
ATOM 1479 C CA . ALA A 1 186 ? 8.475 -14.886 -19.178 1.00 90.50 186 ALA A CA 1
ATOM 1480 C C . ALA A 1 186 ? 9.718 -14.457 -19.976 1.00 90.50 186 ALA A C 1
ATOM 1482 O O . ALA A 1 186 ? 10.308 -15.269 -20.692 1.00 90.50 186 ALA A O 1
ATOM 1483 N N . GLU A 1 187 ? 10.150 -13.202 -19.851 1.00 89.88 187 GLU A N 1
ATOM 1484 C CA . GLU A 1 187 ? 11.402 -12.710 -20.435 1.00 89.88 187 GLU A CA 1
ATOM 1485 C C . GLU A 1 187 ? 12.626 -13.412 -19.826 1.00 89.88 187 GLU A C 1
ATOM 1487 O O . GLU A 1 187 ? 13.516 -13.851 -20.556 1.00 89.88 187 GLU A O 1
ATOM 1492 N N . GLY A 1 188 ? 12.650 -13.593 -18.503 1.00 85.94 188 GLY A N 1
ATOM 1493 C CA . GLY A 1 188 ? 13.700 -14.333 -17.805 1.00 85.94 188 GLY A CA 1
ATOM 1494 C C . GLY A 1 188 ? 13.839 -15.769 -18.313 1.00 85.94 188 GLY A C 1
ATOM 1495 O O . GLY A 1 188 ? 14.949 -16.212 -18.609 1.00 85.94 188 GLY A O 1
ATOM 1496 N N . ASN A 1 189 ? 12.717 -16.467 -18.509 1.00 85.75 189 ASN A N 1
ATOM 1497 C CA . ASN A 1 189 ? 12.707 -17.822 -19.068 1.00 85.75 189 ASN A CA 1
ATOM 1498 C C . ASN A 1 189 ? 13.168 -17.872 -20.531 1.00 85.75 189 ASN A C 1
ATOM 1500 O O . ASN A 1 189 ? 13.803 -18.846 -20.931 1.00 85.75 189 ASN A O 1
ATOM 1504 N N . ARG A 1 190 ? 12.878 -16.835 -21.329 1.00 86.69 190 ARG A N 1
ATOM 1505 C CA . ARG A 1 190 ? 13.376 -16.726 -22.711 1.00 86.69 190 ARG A CA 1
ATOM 1506 C C . ARG A 1 190 ? 14.887 -16.493 -22.757 1.00 86.69 190 ARG A C 1
ATOM 1508 O O . ARG A 1 190 ? 15.563 -17.103 -23.581 1.00 86.69 190 ARG A O 1
ATOM 1515 N N . LYS A 1 191 ? 15.422 -15.648 -21.869 1.00 86.12 191 LYS A N 1
ATOM 1516 C CA . LYS A 1 191 ? 16.862 -15.334 -21.792 1.00 86.12 191 LYS A CA 1
ATOM 1517 C C . LYS A 1 191 ? 17.693 -16.468 -21.198 1.00 86.12 191 LYS A C 1
ATOM 1519 O O . LYS A 1 191 ? 18.804 -16.720 -21.655 1.00 86.12 191 LYS A O 1
ATOM 1524 N N . TYR A 1 192 ? 17.155 -17.150 -20.193 1.00 82.88 192 TYR A N 1
ATOM 1525 C CA . TYR A 1 192 ? 17.831 -18.221 -19.470 1.00 82.88 192 TYR A CA 1
ATOM 1526 C C . TYR A 1 192 ? 16.920 -19.447 -19.398 1.00 82.88 192 TYR A C 1
ATOM 1528 O O . TYR A 1 192 ? 16.396 -19.763 -18.324 1.00 82.88 192 TYR A O 1
ATOM 1536 N N . PRO A 1 193 ? 16.707 -20.153 -20.525 1.00 74.44 193 PRO A N 1
ATOM 1537 C CA . PRO A 1 193 ? 15.917 -21.371 -20.513 1.00 74.44 193 PRO A CA 1
ATOM 1538 C C . PRO A 1 193 ? 16.586 -22.346 -19.550 1.00 74.44 193 PRO A C 1
ATOM 1540 O O . PRO A 1 193 ? 17.736 -22.748 -19.749 1.00 74.44 193 PRO A O 1
ATOM 1543 N N . ARG A 1 194 ? 15.887 -22.702 -18.465 1.00 71.00 194 ARG A N 1
ATOM 1544 C CA . ARG A 1 194 ? 16.378 -23.722 -17.539 1.00 71.00 194 ARG A CA 1
ATOM 1545 C C . ARG A 1 194 ? 16.593 -24.983 -18.367 1.00 71.00 194 ARG A C 1
ATOM 1547 O O . ARG A 1 194 ? 15.626 -25.562 -18.856 1.00 71.00 194 ARG A O 1
ATOM 1554 N N . ARG A 1 195 ? 17.851 -25.405 -18.539 1.00 60.03 195 ARG A N 1
ATOM 1555 C CA . ARG A 1 195 ? 18.151 -26.762 -18.999 1.00 60.03 195 ARG A CA 1
ATOM 1556 C C . ARG A 1 195 ? 17.540 -27.688 -17.956 1.00 60.03 195 ARG A C 1
ATOM 1558 O O . ARG A 1 195 ? 18.130 -27.888 -16.898 1.00 60.03 195 ARG A O 1
ATOM 1565 N N . MET A 1 196 ? 16.340 -28.195 -18.222 1.00 52.41 196 MET A N 1
ATOM 1566 C CA . MET A 1 196 ? 15.839 -29.351 -17.502 1.00 52.41 196 MET A CA 1
ATOM 1567 C C . MET A 1 196 ? 16.806 -30.480 -17.843 1.00 52.41 196 MET A C 1
ATOM 1569 O O . MET A 1 196 ? 16.767 -31.021 -18.945 1.00 52.41 196 MET A O 1
ATOM 1573 N N . GLN A 1 197 ? 17.737 -30.768 -16.937 1.00 50.03 197 GLN A N 1
ATOM 1574 C CA . GLN A 1 197 ? 18.379 -32.071 -16.923 1.00 50.03 197 GLN A CA 1
ATOM 1575 C C . GLN A 1 197 ? 17.244 -33.058 -16.662 1.00 50.03 197 GLN A C 1
ATOM 1577 O O . GLN A 1 197 ? 16.721 -33.122 -15.551 1.00 50.03 197 GLN A O 1
ATOM 1582 N N . GLN A 1 198 ? 16.784 -33.728 -17.718 1.00 43.56 198 GLN A N 1
ATOM 1583 C CA . GLN A 1 198 ? 15.993 -34.934 -17.550 1.00 43.56 198 GLN A CA 1
ATOM 1584 C C . GLN A 1 198 ? 16.888 -35.925 -16.798 1.00 43.56 198 GLN A C 1
ATOM 1586 O O . GLN A 1 198 ? 18.012 -36.155 -17.249 1.00 43.56 198 GLN A O 1
ATOM 1591 N N . PRO A 1 199 ? 16.462 -36.447 -15.638 1.00 54.66 199 PRO A N 1
ATOM 1592 C CA . PRO A 1 199 ? 17.128 -37.604 -15.073 1.00 54.66 199 PRO A CA 1
ATOM 1593 C C . PRO A 1 199 ? 16.867 -38.782 -16.021 1.00 54.66 199 PRO A C 1
ATOM 1595 O O . PRO A 1 199 ? 15.707 -39.093 -16.300 1.00 54.66 199 PRO A O 1
ATOM 1598 N N . GLU A 1 200 ? 17.947 -39.347 -16.565 1.00 58.66 200 GLU A N 1
ATOM 1599 C CA . GLU A 1 200 ? 17.949 -40.650 -17.249 1.00 58.66 200 GLU A CA 1
ATOM 1600 C C . GLU A 1 200 ? 17.620 -41.789 -16.276 1.00 58.66 200 GLU A C 1
ATOM 1602 O O . GLU A 1 200 ? 18.036 -41.704 -15.094 1.00 58.66 200 GLU A O 1
#

Secondary structure (DSSP, 8-state):
------------------PPPP----------HHHHHHHHHHHHHHHH-GGG--HHHHHHHHTPPPHHHHHHHHHHHTTT--HHHHHHHHHH-GGG--HHHHHHHTT-HHHHHHHHHHHH-TTS---HHHHHHHHHHHHHHHHHHTTSTTHHHHHHHHHHHS-HHHHHHHHHHHHHHHHHHHHHHHHHHHHS--------

pLDDT: mean 76.15, std 18.4, range [33.34, 96.06]

Organism: NCBI:txid2588326